Protein AF-A0A1F7LSM7-F1 (afdb_monomer)

Solvent-accessible surface area (backbone atoms only — not comparable to full-atom values): 12261 Å² total; per-residue (Å²): 120,74,92,75,50,93,42,70,65,59,48,51,52,53,50,52,64,65,33,66,69,52,26,60,74,69,60,40,55,75,54,53,51,50,52,49,57,54,58,70,70,52,61,61,68,68,47,60,74,69,58,35,70,55,64,75,66,82,60,54,100,85,40,80,51,63,50,26,43,68,58,63,55,44,53,62,45,44,55,72,71,41,57,63,58,37,61,75,69,64,72,71,86,75,55,55,68,57,46,52,51,51,54,54,52,50,34,49,44,31,34,77,73,66,70,28,77,55,25,68,55,25,88,89,48,70,47,79,36,81,70,31,44,60,25,64,59,61,54,51,50,52,35,51,25,51,51,48,38,48,75,73,69,40,68,91,47,40,56,62,55,48,50,52,47,48,76,76,29,56,44,72,34,53,91,51,68,67,37,36,52,44,20,54,50,47,51,49,48,37,54,46,52,44,53,50,56,58,54,68,73,59,64,84,80,82,76,89,75,79,134

Nearest PDB structures (foldseek):
  2hr2-assembly2_B  TM=3.352E-01  e=5.102E+00  Chlorobaculum tepidum TLS

Sequence (211 aa):
MDRYLKIPFLGKLFYEFKHPDRLAELRLAPHLDRATATLGRVDRGAFFSRFAYPTLREAADDDPGAASALTYFYEPFLEAFDPELRKELGVWYTPPEIVRYQVRKVERLLKDKLGCRAGFADERVVVLDPCCGTGAYLLEVIRRIAAAIRARGDEAMLAAELLEAVSTRIIGFEILTAPFVIAQFQLYLILSDLGAALAGSRGPRCSSRMP

Structure (mmCIF, N/CA/C/O backbone):
data_AF-A0A1F7LSM7-F1
#
_entry.id   AF-A0A1F7LSM7-F1
#
loop_
_atom_site.group_PDB
_atom_site.id
_atom_site.type_symbol
_atom_site.label_atom_id
_atom_site.label_alt_id
_atom_site.label_comp_id
_atom_site.label_asym_id
_atom_site.label_entity_id
_atom_site.label_seq_id
_atom_site.pdbx_PDB_ins_code
_atom_site.Cartn_x
_atom_site.Cartn_y
_atom_site.Cartn_z
_atom_site.occupancy
_atom_site.B_iso_or_equiv
_atom_site.auth_seq_id
_atom_site.auth_comp_id
_atom_site.auth_asym_id
_atom_site.auth_atom_id
_atom_site.pdbx_PDB_model_num
ATOM 1 N N . MET A 1 1 ? 7.901 22.281 -15.559 1.00 38.56 1 MET A N 1
ATOM 2 C CA . MET A 1 1 ? 7.503 20.854 -15.529 1.00 38.56 1 MET A CA 1
ATOM 3 C C . MET A 1 1 ? 7.005 20.408 -14.149 1.00 38.56 1 MET A C 1
ATOM 5 O O . MET A 1 1 ? 6.185 19.503 -14.110 1.00 38.56 1 MET A O 1
ATOM 9 N N . ASP A 1 2 ? 7.356 21.104 -13.061 1.00 38.56 2 ASP A N 1
ATOM 10 C CA . ASP A 1 2 ? 6.917 20.811 -11.675 1.00 38.56 2 ASP A CA 1
ATOM 11 C C . ASP A 1 2 ? 5.410 20.843 -11.398 1.00 38.56 2 ASP A C 1
ATOM 13 O O . ASP A 1 2 ? 4.957 20.359 -10.368 1.00 38.56 2 ASP A O 1
ATOM 17 N N . ARG A 1 3 ? 4.595 21.375 -12.314 1.00 37.38 3 ARG A N 1
ATOM 18 C CA . ARG A 1 3 ? 3.144 21.482 -12.102 1.00 37.38 3 ARG A CA 1
ATOM 19 C C . ARG A 1 3 ? 2.399 20.140 -12.201 1.00 37.38 3 ARG A C 1
ATOM 21 O O . ARG A 1 3 ? 1.245 20.077 -11.792 1.00 37.38 3 ARG A O 1
ATOM 28 N N . TYR A 1 4 ? 3.041 19.090 -12.728 1.00 41.78 4 TYR A N 1
ATOM 29 C CA . TYR A 1 4 ? 2.404 17.793 -13.013 1.00 41.78 4 TYR A CA 1
ATOM 30 C C . TYR A 1 4 ? 2.990 16.603 -12.237 1.00 41.78 4 TYR A C 1
ATOM 32 O O . TYR A 1 4 ? 2.306 15.592 -12.097 1.00 41.78 4 TYR A O 1
ATOM 40 N N . LEU A 1 5 ? 4.211 16.707 -11.693 1.00 49.84 5 LEU A N 1
ATOM 41 C CA . LEU A 1 5 ? 4.787 15.680 -10.819 1.00 49.84 5 LEU A CA 1
ATOM 42 C C . LEU A 1 5 ? 4.636 16.104 -9.358 1.00 49.84 5 LEU A C 1
ATOM 44 O O . LEU A 1 5 ? 5.512 16.732 -8.777 1.00 49.84 5 LEU A O 1
ATOM 48 N N . LYS A 1 6 ? 3.519 15.713 -8.743 1.00 56.03 6 LYS A N 1
ATOM 49 C CA . LYS A 1 6 ? 3.246 15.963 -7.319 1.00 56.03 6 LYS A CA 1
ATOM 50 C C . LYS A 1 6 ? 4.104 15.118 -6.368 1.00 56.03 6 LYS A C 1
ATOM 52 O O . LYS A 1 6 ? 3.841 15.140 -5.176 1.00 56.03 6 LYS A O 1
ATOM 57 N N . ILE A 1 7 ? 5.069 14.346 -6.874 1.00 62.94 7 ILE A N 1
ATOM 58 C CA . ILE A 1 7 ? 5.811 13.315 -6.132 1.00 62.94 7 ILE A CA 1
ATOM 59 C C . ILE A 1 7 ? 7.291 13.708 -6.118 1.00 62.94 7 ILE A C 1
ATOM 61 O O . ILE A 1 7 ? 7.963 13.515 -7.135 1.00 62.94 7 ILE A O 1
ATOM 65 N N . PRO A 1 8 ? 7.815 14.263 -5.006 1.00 64.00 8 PRO A N 1
ATOM 66 C CA . PRO A 1 8 ? 9.165 14.825 -4.943 1.00 64.00 8 PRO A CA 1
ATOM 67 C C . PRO A 1 8 ? 10.262 13.854 -5.390 1.00 64.00 8 PRO A C 1
ATOM 69 O O . PRO A 1 8 ? 11.154 14.236 -6.145 1.00 64.00 8 PRO A O 1
ATOM 72 N N . PHE A 1 9 ? 10.165 12.579 -4.995 1.00 68.81 9 PHE A N 1
ATOM 73 C CA . PHE A 1 9 ? 11.113 11.550 -5.426 1.00 68.81 9 PHE A CA 1
ATOM 74 C C . PHE A 1 9 ? 11.076 11.316 -6.943 1.00 68.81 9 PHE A C 1
ATOM 76 O O . PHE A 1 9 ? 12.132 11.280 -7.564 1.00 68.81 9 PHE A O 1
ATOM 83 N N . LEU A 1 10 ? 9.891 11.219 -7.561 1.00 67.19 10 LEU A N 1
ATOM 84 C CA . LEU A 1 10 ? 9.797 11.061 -9.017 1.00 67.19 10 LEU A CA 1
ATOM 85 C C . LEU A 1 10 ? 10.296 12.304 -9.752 1.00 67.19 10 LEU A C 1
ATOM 87 O O . LEU A 1 10 ? 10.912 12.173 -10.804 1.00 67.19 10 LEU A O 1
ATOM 91 N N . GLY A 1 11 ? 10.068 13.498 -9.196 1.00 70.00 11 GLY A N 1
ATOM 92 C CA . GLY A 1 11 ? 10.632 14.741 -9.720 1.00 70.00 11 GLY A CA 1
ATOM 93 C C . GLY A 1 11 ? 12.159 14.694 -9.749 1.00 70.00 11 GLY A C 1
ATOM 94 O O . GLY A 1 11 ? 12.766 14.973 -10.782 1.00 70.00 11 GLY A O 1
ATOM 95 N N . LYS A 1 12 ? 12.776 14.249 -8.649 1.00 74.94 12 LYS A N 1
ATOM 96 C CA . LYS A 1 12 ? 14.229 14.074 -8.547 1.00 74.94 12 LYS A CA 1
ATOM 97 C C . LYS A 1 12 ? 14.750 12.972 -9.473 1.00 74.94 12 LYS A C 1
ATOM 99 O O . LYS A 1 12 ? 15.715 13.197 -10.190 1.00 74.94 12 LYS A O 1
ATOM 104 N N . LEU A 1 13 ? 14.093 11.814 -9.514 1.00 74.56 13 LEU A N 1
ATOM 105 C CA . LEU A 1 13 ? 14.462 10.696 -10.386 1.00 74.56 13 LEU A CA 1
ATOM 106 C C . LEU A 1 13 ? 14.401 11.094 -11.867 1.00 74.56 13 LEU A C 1
ATOM 108 O O . LEU A 1 13 ? 15.300 10.793 -12.644 1.00 74.56 13 LEU A O 1
ATOM 112 N N . PHE A 1 14 ? 13.353 11.817 -12.255 1.00 74.75 14 PHE A N 1
ATOM 113 C CA . PHE A 1 14 ? 13.206 12.340 -13.605 1.00 74.75 14 PHE A CA 1
ATOM 114 C C . PHE A 1 14 ? 14.276 13.382 -13.942 1.00 74.75 14 PHE A C 1
ATOM 116 O O . PHE A 1 14 ? 14.740 13.432 -15.078 1.00 74.75 14 PHE A O 1
ATOM 123 N N . TYR A 1 15 ? 14.681 14.201 -12.970 1.00 78.38 15 TYR A N 1
ATOM 124 C CA . TYR A 1 15 ? 15.788 15.139 -13.137 1.00 78.38 15 TYR A CA 1
ATOM 125 C C . TYR A 1 15 ? 17.124 14.411 -13.350 1.00 78.38 15 TYR A C 1
ATOM 127 O O . TYR A 1 15 ? 17.839 14.726 -14.298 1.00 78.38 15 TYR A O 1
ATOM 135 N N . GLU A 1 16 ? 17.416 13.383 -12.549 1.00 76.19 16 GLU A N 1
ATOM 136 C CA . GLU A 1 16 ? 18.605 12.530 -12.705 1.00 76.19 16 GLU A CA 1
ATOM 137 C C . GLU A 1 16 ? 18.637 11.844 -14.078 1.00 76.19 16 GLU A C 1
ATOM 139 O O . GLU A 1 16 ? 19.645 11.900 -14.779 1.00 76.19 16 GLU A O 1
ATOM 144 N N . PHE A 1 17 ? 17.514 11.273 -14.526 1.00 73.12 17 PHE A N 1
ATOM 145 C CA . PHE A 1 17 ? 17.423 10.653 -15.853 1.00 73.12 17 PHE A CA 1
ATOM 146 C C . PHE A 1 17 ? 17.480 11.643 -17.011 1.00 73.12 17 PHE A C 1
ATOM 148 O O . PHE A 1 17 ? 17.692 11.231 -18.145 1.00 73.12 17 PHE A O 1
ATOM 155 N N . LYS A 1 18 ? 17.287 12.936 -16.765 1.00 75.62 18 LYS A N 1
ATOM 156 C CA . LYS A 1 18 ? 17.472 13.977 -17.779 1.00 75.62 18 LYS A CA 1
ATOM 157 C C . LYS A 1 18 ? 18.900 14.493 -17.853 1.00 75.62 18 LYS A C 1
ATOM 159 O O . LYS A 1 18 ? 19.208 15.236 -18.784 1.00 75.62 18 LYS A O 1
ATOM 164 N N . HIS A 1 19 ? 19.759 14.118 -16.907 1.00 84.56 19 HIS A N 1
ATOM 165 C CA . HIS A 1 19 ? 21.146 14.545 -16.912 1.00 84.56 19 HIS A CA 1
ATOM 166 C C . HIS A 1 19 ? 21.897 13.877 -18.081 1.00 84.56 19 HIS A C 1
ATOM 168 O O . HIS A 1 19 ? 21.912 12.644 -18.152 1.00 84.56 19 HIS A O 1
ATOM 174 N N . PRO A 1 20 ? 22.534 14.644 -18.990 1.00 82.31 20 PRO A N 1
ATOM 175 C CA . PRO A 1 20 ? 23.203 14.095 -20.174 1.00 82.31 20 PRO A CA 1
ATOM 176 C C . PRO A 1 20 ? 24.226 13.006 -19.835 1.00 82.31 20 PRO A C 1
ATOM 178 O O . PRO A 1 20 ? 24.250 11.959 -20.479 1.00 82.31 20 PRO A O 1
ATOM 181 N N . ASP A 1 21 ? 24.999 13.216 -18.768 1.00 84.94 21 ASP A N 1
ATOM 182 C CA . ASP A 1 21 ? 26.024 12.264 -18.330 1.00 84.94 21 ASP A CA 1
ATOM 183 C C . ASP A 1 21 ? 25.422 10.923 -17.889 1.00 84.94 21 ASP A C 1
ATOM 185 O O . ASP A 1 21 ? 25.923 9.871 -18.273 1.00 84.94 21 ASP A O 1
ATOM 189 N N . ARG A 1 22 ? 24.293 10.940 -17.164 1.00 82.44 22 ARG A N 1
ATOM 190 C CA . ARG A 1 22 ? 23.589 9.719 -16.733 1.00 82.44 22 ARG A CA 1
ATOM 191 C C . ARG A 1 22 ? 22.947 8.985 -17.903 1.00 82.44 22 ARG A C 1
ATOM 193 O O . ARG A 1 22 ? 22.976 7.757 -17.956 1.00 82.44 22 ARG A O 1
ATOM 200 N N . LEU A 1 23 ? 22.383 9.729 -18.855 1.00 83.69 23 LEU A N 1
ATOM 201 C CA . LEU A 1 23 ? 21.818 9.166 -20.082 1.00 83.69 23 LEU A CA 1
ATOM 202 C C . LEU A 1 23 ? 22.875 8.446 -20.917 1.00 83.69 23 LEU A C 1
ATOM 204 O O . LEU A 1 23 ? 22.588 7.378 -21.464 1.00 83.69 23 LEU A O 1
ATOM 208 N N . ALA A 1 24 ? 24.073 9.024 -21.007 1.00 83.88 24 ALA A N 1
ATOM 209 C CA . ALA A 1 24 ? 25.201 8.441 -21.717 1.00 83.88 24 ALA A CA 1
ATOM 210 C C . ALA A 1 24 ? 25.776 7.229 -20.968 1.00 83.88 24 ALA A C 1
ATOM 212 O O . ALA A 1 24 ? 25.928 6.165 -21.571 1.00 83.88 24 ALA A O 1
ATOM 213 N N . GLU A 1 25 ? 26.027 7.364 -19.662 1.00 89.94 25 GLU A N 1
ATOM 214 C CA . GLU A 1 25 ? 26.562 6.312 -18.785 1.00 89.94 25 GLU A CA 1
ATOM 215 C C . GLU A 1 25 ? 25.700 5.044 -18.836 1.0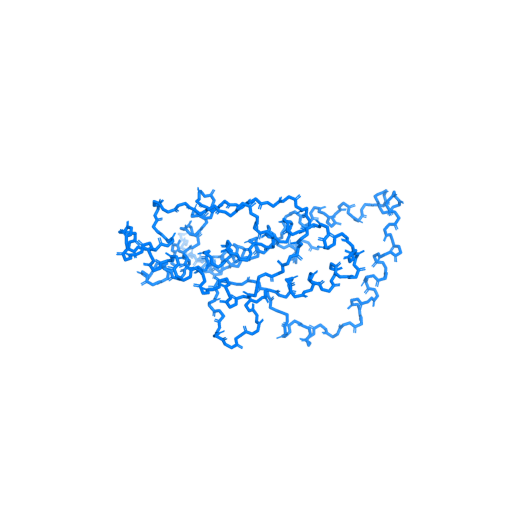0 89.94 25 GLU A C 1
ATOM 217 O O . GLU A 1 25 ? 26.201 3.949 -19.088 1.00 89.94 25 GLU A O 1
ATOM 222 N N . LEU A 1 26 ? 24.386 5.201 -18.670 1.00 86.69 26 LEU A N 1
ATOM 223 C CA . LEU A 1 26 ? 23.431 4.093 -18.627 1.00 86.69 26 LEU A CA 1
ATOM 224 C C . LEU A 1 26 ? 22.874 3.723 -20.011 1.00 86.69 26 LEU A C 1
ATOM 226 O O . LEU A 1 26 ? 22.033 2.832 -20.119 1.00 86.69 26 LEU A O 1
ATOM 230 N N . ARG A 1 27 ? 23.312 4.414 -21.075 1.00 88.44 27 ARG A N 1
ATOM 231 C CA . ARG A 1 27 ? 22.839 4.246 -22.463 1.00 88.44 27 ARG A CA 1
ATOM 232 C C . ARG A 1 27 ? 21.312 4.276 -22.589 1.00 88.44 27 ARG A C 1
ATOM 234 O O . ARG A 1 27 ? 20.726 3.541 -23.382 1.00 88.44 27 ARG A O 1
ATOM 241 N N . LEU A 1 28 ? 20.653 5.136 -21.814 1.00 86.12 28 LEU A N 1
ATOM 242 C CA . LEU A 1 28 ? 19.192 5.138 -21.678 1.00 86.12 28 LEU A CA 1
ATOM 243 C C . LEU A 1 28 ? 18.464 5.829 -22.831 1.00 86.12 28 LEU A C 1
ATOM 245 O O . LEU A 1 28 ? 17.297 5.519 -23.064 1.00 86.12 28 LEU A O 1
ATOM 249 N N . ALA A 1 29 ? 19.127 6.722 -23.571 1.00 85.94 29 ALA A N 1
ATOM 250 C CA . ALA A 1 29 ? 18.518 7.490 -24.664 1.00 85.94 29 ALA A CA 1
ATOM 251 C C . ALA A 1 29 ? 17.667 6.638 -25.639 1.00 85.94 29 ALA A C 1
ATOM 253 O O . ALA A 1 29 ? 16.463 6.882 -25.729 1.00 85.94 29 ALA A O 1
ATOM 254 N N . PRO A 1 30 ? 18.186 5.560 -26.267 1.00 90.00 30 PRO A N 1
ATOM 255 C CA . PRO A 1 30 ? 17.390 4.744 -27.192 1.00 90.00 30 PRO A CA 1
ATOM 256 C C . PRO A 1 30 ? 16.218 4.004 -26.528 1.00 90.00 30 PRO A C 1
ATOM 258 O O . PRO A 1 30 ? 15.297 3.554 -27.215 1.00 90.00 30 PRO A O 1
ATOM 261 N N . HIS A 1 31 ? 16.244 3.810 -25.208 1.00 88.19 31 HIS A N 1
ATOM 262 C CA . HIS A 1 31 ? 15.143 3.196 -24.463 1.00 88.19 31 HIS A CA 1
ATOM 263 C C . HIS A 1 31 ? 14.062 4.226 -24.130 1.00 88.19 31 HIS A C 1
ATOM 265 O O . HIS A 1 31 ? 12.877 3.939 -24.297 1.00 88.19 31 HIS A O 1
ATOM 271 N N . LEU A 1 32 ? 14.459 5.438 -23.738 1.00 85.19 32 LEU A N 1
ATOM 272 C CA . LEU A 1 32 ? 13.542 6.549 -23.494 1.00 85.19 32 LEU A CA 1
ATOM 273 C C . LEU A 1 32 ? 12.853 7.013 -24.778 1.00 85.19 32 LEU A C 1
ATOM 275 O O . LEU A 1 32 ? 11.654 7.290 -24.748 1.00 85.19 32 LEU A O 1
ATOM 279 N N . ASP A 1 33 ? 13.558 7.022 -25.909 1.00 88.62 33 ASP A N 1
ATOM 280 C CA . ASP A 1 33 ? 12.973 7.341 -27.213 1.00 88.62 33 ASP A CA 1
ATOM 281 C C . ASP A 1 33 ? 11.920 6.305 -27.612 1.00 88.62 33 ASP A C 1
ATOM 283 O O . ASP A 1 33 ? 10.809 6.659 -28.010 1.00 88.62 33 ASP A O 1
ATOM 287 N N . ARG A 1 34 ? 12.217 5.011 -27.424 1.00 89.69 34 ARG A N 1
ATOM 288 C CA . ARG A 1 34 ? 11.251 3.925 -27.655 1.00 89.69 34 ARG A CA 1
ATOM 289 C C . ARG A 1 34 ? 10.044 4.019 -26.727 1.00 89.69 34 ARG A C 1
ATOM 291 O O . ARG A 1 34 ? 8.915 3.874 -27.197 1.00 89.69 34 ARG A O 1
ATOM 298 N N . ALA A 1 35 ? 10.258 4.287 -25.440 1.00 86.56 35 ALA A N 1
ATOM 299 C CA . ALA A 1 35 ? 9.176 4.480 -24.481 1.00 86.56 35 ALA A CA 1
ATOM 300 C C . ALA A 1 35 ? 8.303 5.682 -24.872 1.00 86.56 35 ALA A C 1
ATOM 302 O O . ALA A 1 35 ? 7.083 5.562 -24.931 1.00 86.56 35 ALA A O 1
ATOM 303 N N . THR A 1 36 ? 8.919 6.809 -25.235 1.00 87.00 36 THR A N 1
ATOM 304 C CA . THR A 1 36 ? 8.221 8.030 -25.663 1.00 87.00 36 THR A CA 1
ATOM 305 C C . THR A 1 36 ? 7.429 7.803 -26.946 1.00 87.00 36 THR A C 1
ATOM 307 O O . THR A 1 36 ? 6.253 8.152 -27.005 1.00 87.00 36 THR A O 1
ATOM 310 N N . ALA A 1 37 ? 8.028 7.163 -27.952 1.00 91.38 37 ALA A N 1
ATOM 311 C CA . ALA A 1 37 ? 7.352 6.827 -29.202 1.00 91.38 37 ALA A CA 1
ATOM 312 C C . ALA A 1 37 ? 6.177 5.865 -28.979 1.00 91.38 37 ALA A C 1
ATOM 314 O O . ALA A 1 37 ? 5.135 6.006 -29.614 1.00 91.38 37 ALA A O 1
ATOM 315 N N . THR A 1 38 ? 6.322 4.909 -28.060 1.00 87.44 38 THR A N 1
ATOM 316 C CA . THR A 1 38 ? 5.253 3.968 -27.699 1.00 87.44 38 THR A CA 1
ATOM 317 C C . THR A 1 38 ? 4.112 4.686 -26.985 1.00 87.44 38 THR A C 1
ATOM 319 O O . THR A 1 38 ? 2.963 4.570 -27.403 1.00 87.44 38 THR A O 1
ATOM 322 N N . LEU A 1 39 ? 4.418 5.495 -25.968 1.00 83.81 39 LEU A N 1
ATOM 323 C CA . LEU A 1 39 ? 3.427 6.291 -25.237 1.00 83.81 39 LEU A CA 1
ATOM 324 C C . LEU A 1 39 ? 2.735 7.324 -26.136 1.00 83.81 39 LEU A C 1
ATOM 326 O O . LEU A 1 39 ? 1.552 7.597 -25.954 1.00 83.81 39 LEU A O 1
ATOM 330 N N . GLY A 1 40 ? 3.439 7.862 -27.135 1.00 88.31 40 GLY A N 1
ATOM 331 C CA . GLY A 1 40 ? 2.886 8.786 -28.125 1.00 88.31 40 GLY A CA 1
ATOM 332 C C . GLY A 1 40 ? 1.821 8.170 -29.039 1.00 88.31 40 GLY A C 1
ATOM 333 O O . GLY A 1 40 ? 1.058 8.909 -29.651 1.00 88.31 40 GLY A O 1
ATOM 334 N N . ARG A 1 41 ? 1.737 6.834 -29.117 1.00 91.38 41 ARG A N 1
ATOM 335 C CA . ARG A 1 41 ? 0.711 6.105 -29.887 1.00 91.38 41 ARG A CA 1
ATOM 336 C C . ARG A 1 41 ? -0.555 5.816 -29.079 1.00 91.38 41 ARG A C 1
ATOM 338 O O . ARG A 1 41 ? -1.531 5.334 -29.643 1.00 91.38 41 ARG A O 1
ATOM 345 N N . VAL A 1 42 ? -0.534 6.058 -27.769 1.00 88.31 42 VAL A N 1
ATOM 346 C CA . VAL A 1 42 ? -1.656 5.754 -26.878 1.00 88.31 42 VAL A CA 1
ATOM 347 C C . VAL A 1 42 ? -2.696 6.870 -26.955 1.00 88.31 42 VAL A C 1
ATOM 349 O O . VAL A 1 42 ? -2.377 8.040 -26.734 1.00 88.31 42 VAL A O 1
ATOM 352 N N . ASP A 1 43 ? -3.959 6.507 -27.195 1.00 87.94 43 ASP A N 1
ATOM 353 C CA . ASP A 1 43 ? -5.085 7.413 -26.963 1.00 87.94 43 ASP A CA 1
ATOM 354 C C . ASP A 1 43 ? -5.184 7.706 -25.462 1.00 87.94 43 ASP A C 1
ATOM 356 O O . ASP A 1 43 ? -5.618 6.879 -24.655 1.00 87.94 43 ASP A O 1
ATOM 360 N N . ARG A 1 44 ? -4.756 8.911 -25.088 1.00 82.44 44 ARG A N 1
ATOM 361 C CA . ARG A 1 44 ? -4.711 9.357 -23.696 1.00 82.44 44 ARG A CA 1
ATOM 362 C C . ARG A 1 44 ? -6.105 9.443 -23.078 1.00 82.44 44 ARG A C 1
ATOM 364 O O . ARG A 1 44 ? -6.244 9.128 -21.901 1.00 82.44 44 ARG A O 1
ATOM 371 N N . GLY A 1 45 ? -7.116 9.866 -23.837 1.00 81.50 45 GLY A N 1
ATOM 372 C CA . GLY A 1 45 ? -8.482 10.000 -23.334 1.00 81.50 45 GLY A CA 1
ATOM 373 C C . GLY A 1 45 ? -9.062 8.635 -22.982 1.00 81.50 45 GLY A C 1
ATOM 374 O O . GLY A 1 45 ? -9.504 8.418 -21.853 1.00 81.50 45 GLY A O 1
ATOM 375 N N . ALA A 1 46 ? -8.956 7.684 -23.913 1.00 83.12 46 ALA A N 1
ATOM 376 C CA . ALA A 1 46 ? -9.382 6.307 -23.686 1.00 83.12 46 ALA A CA 1
ATOM 377 C C . ALA A 1 46 ? -8.589 5.642 -22.549 1.00 83.12 46 ALA A C 1
ATOM 379 O O . ALA A 1 46 ? -9.180 4.997 -21.682 1.00 83.12 46 ALA A O 1
ATOM 380 N N . PHE A 1 47 ? -7.269 5.840 -22.503 1.00 79.19 47 PHE A N 1
ATOM 381 C CA . PHE A 1 47 ? -6.408 5.273 -21.465 1.00 79.19 47 PHE A CA 1
ATOM 382 C C . PHE A 1 47 ? -6.787 5.768 -20.067 1.00 79.19 47 PHE A C 1
ATOM 384 O O . PHE A 1 47 ? -7.119 4.961 -19.203 1.00 79.19 47 PHE A O 1
ATOM 391 N N . PHE A 1 48 ? -6.806 7.085 -19.840 1.00 76.06 48 PHE A N 1
ATOM 392 C CA . PHE A 1 48 ? -7.093 7.641 -18.514 1.00 76.06 48 PHE A CA 1
ATOM 393 C C . PHE A 1 48 ? -8.556 7.475 -18.085 1.00 76.06 48 PHE A C 1
ATOM 395 O O . PHE A 1 48 ? -8.834 7.545 -16.895 1.00 76.06 48 PHE A O 1
ATOM 402 N N . SER A 1 49 ? -9.478 7.188 -19.013 1.00 72.81 49 SER A N 1
ATOM 403 C CA . SER A 1 49 ? -10.855 6.809 -18.656 1.00 72.81 49 SER A CA 1
ATOM 404 C C . SER A 1 49 ? -10.959 5.435 -17.981 1.00 72.81 49 SER A C 1
ATOM 406 O O . SER A 1 49 ? -11.917 5.181 -17.259 1.00 72.81 49 SER A O 1
ATOM 408 N N . ARG A 1 50 ? -9.978 4.550 -18.211 1.00 70.88 50 ARG A N 1
ATOM 409 C CA . ARG A 1 50 ? -9.931 3.180 -17.667 1.00 70.88 50 ARG A CA 1
ATOM 410 C C . ARG A 1 50 ? -8.808 2.978 -16.655 1.00 70.88 50 ARG A C 1
ATOM 412 O O . ARG A 1 50 ? -8.832 2.018 -15.893 1.00 70.88 50 ARG A O 1
ATOM 419 N N . PHE A 1 51 ? -7.803 3.848 -16.667 1.00 72.12 51 PHE A N 1
ATOM 420 C CA . PHE A 1 51 ? -6.671 3.767 -15.761 1.00 72.12 51 PHE A CA 1
ATOM 421 C C . PHE A 1 51 ? -7.088 4.207 -14.353 1.00 72.12 51 PHE A C 1
ATOM 423 O O . PHE A 1 51 ? -7.247 5.398 -14.083 1.00 72.12 51 PHE A O 1
ATOM 430 N N . ALA A 1 52 ? -7.222 3.242 -13.447 1.00 69.19 52 ALA A N 1
ATOM 431 C CA . ALA A 1 52 ? -7.510 3.491 -12.041 1.00 69.19 52 ALA A CA 1
ATOM 432 C C . ALA A 1 52 ? -6.216 3.542 -11.213 1.00 69.19 52 ALA A C 1
ATOM 434 O O . ALA A 1 52 ? -5.434 2.587 -11.174 1.00 69.19 52 ALA A O 1
ATOM 435 N N . TYR A 1 53 ? -6.002 4.662 -10.523 1.00 70.25 53 TYR A N 1
ATOM 436 C CA . TYR A 1 53 ? -5.003 4.769 -9.458 1.00 70.25 53 TYR A CA 1
ATOM 437 C C . TYR A 1 53 ? -5.609 4.299 -8.127 1.00 70.25 53 TYR A C 1
ATOM 439 O O . TYR A 1 53 ? -6.828 4.365 -7.956 1.00 70.25 53 TYR A O 1
ATOM 447 N N . PRO A 1 54 ? -4.792 3.847 -7.161 1.00 71.62 54 PRO A N 1
ATOM 448 C CA . PRO A 1 54 ? -5.297 3.491 -5.843 1.00 71.62 54 PRO A CA 1
ATOM 449 C C . PRO A 1 54 ? -5.902 4.722 -5.152 1.00 71.62 54 PRO A C 1
ATOM 451 O O . PRO A 1 54 ? -5.254 5.761 -5.047 1.00 71.62 54 PRO A O 1
ATOM 454 N N . THR A 1 55 ? -7.137 4.590 -4.661 1.00 74.88 55 THR A N 1
ATOM 455 C CA . THR A 1 55 ? -7.849 5.643 -3.915 1.00 74.88 55 THR A CA 1
ATOM 456 C C . THR A 1 55 ? -8.371 5.127 -2.570 1.00 74.88 55 THR A C 1
ATOM 458 O O . THR A 1 55 ? -8.363 3.922 -2.299 1.00 74.88 55 THR A O 1
ATOM 461 N N . LEU A 1 56 ? -8.834 6.046 -1.713 1.00 75.38 56 LEU A N 1
ATOM 462 C CA . LEU A 1 56 ? -9.513 5.722 -0.448 1.00 75.38 56 LEU A CA 1
ATOM 463 C C . LEU A 1 56 ? -11.012 5.442 -0.591 1.00 75.38 56 LEU A C 1
ATOM 465 O O . LEU A 1 56 ? -11.686 5.256 0.426 1.00 75.38 56 LEU A O 1
ATOM 469 N N . ARG A 1 57 ? -11.562 5.493 -1.807 1.00 66.25 57 ARG A N 1
ATOM 470 C CA . ARG A 1 57 ? -12.953 5.099 -2.037 1.00 66.25 57 ARG A CA 1
ATOM 471 C C . ARG A 1 57 ? -13.007 3.577 -1.994 1.00 66.25 57 ARG A C 1
ATOM 473 O O . ARG A 1 57 ? -12.106 2.916 -2.509 1.00 66.25 57 ARG A O 1
ATOM 480 N N . GLU A 1 58 ? -14.028 3.033 -1.340 1.00 55.34 58 GLU A N 1
ATOM 481 C CA . GLU A 1 58 ? -14.308 1.608 -1.472 1.00 55.34 58 GLU A CA 1
ATOM 482 C C . GLU A 1 58 ? -14.632 1.356 -2.948 1.00 55.34 58 GLU A C 1
ATOM 484 O O . GLU A 1 58 ? -15.523 1.993 -3.514 1.00 55.34 58 GLU A O 1
ATOM 489 N N . ALA A 1 59 ? -13.838 0.493 -3.580 1.00 52.81 59 ALA A N 1
ATOM 490 C CA . ALA A 1 59 ? -14.176 -0.080 -4.870 1.00 52.81 59 ALA A CA 1
ATOM 491 C C . ALA A 1 59 ? -15.536 -0.770 -4.692 1.00 52.81 59 ALA A C 1
ATOM 493 O O . ALA A 1 59 ? -15.708 -1.525 -3.730 1.00 52.81 59 ALA A O 1
ATOM 494 N N . ALA A 1 60 ? -16.511 -0.484 -5.559 1.00 51.28 60 ALA A N 1
ATOM 495 C CA . ALA A 1 60 ? -17.731 -1.288 -5.593 1.00 51.28 60 ALA A CA 1
ATOM 496 C C . ALA A 1 60 ? -17.334 -2.768 -5.749 1.00 51.28 60 ALA A C 1
ATOM 498 O O . ALA A 1 60 ? -16.283 -3.054 -6.320 1.00 51.28 60 ALA A O 1
ATOM 499 N N . ASP A 1 61 ? -18.132 -3.716 -5.251 1.00 44.06 61 ASP A N 1
ATOM 500 C CA . ASP A 1 61 ? -17.764 -5.142 -5.328 1.00 44.06 61 ASP A CA 1
ATOM 501 C C . ASP A 1 61 ? -17.530 -5.628 -6.782 1.00 44.06 61 ASP A C 1
ATOM 503 O O . ASP A 1 61 ? -16.795 -6.594 -6.980 1.00 44.06 61 ASP A O 1
ATOM 507 N N . ASP A 1 62 ? -18.055 -4.894 -7.775 1.00 45.41 62 ASP A N 1
ATOM 508 C CA . ASP A 1 62 ? -17.860 -5.092 -9.221 1.00 45.41 62 ASP A CA 1
ATOM 509 C C . ASP A 1 62 ? -16.848 -4.121 -9.876 1.00 45.41 62 ASP A C 1
ATOM 511 O O . ASP A 1 62 ? -16.749 -4.075 -11.102 1.00 45.41 62 ASP A O 1
ATOM 515 N N . ASP A 1 63 ? -16.119 -3.306 -9.107 1.00 46.78 63 ASP A N 1
ATOM 516 C CA . ASP A 1 63 ? -15.119 -2.366 -9.630 1.00 46.78 63 ASP A CA 1
ATOM 517 C C . ASP A 1 63 ? -13.792 -3.099 -9.929 1.00 46.78 63 ASP A C 1
ATOM 519 O O . ASP A 1 63 ? -13.067 -3.489 -9.002 1.00 46.78 63 ASP A O 1
ATOM 523 N N . PRO A 1 64 ? -13.412 -3.256 -11.215 1.00 41.50 64 PRO A N 1
ATOM 524 C CA . PRO A 1 64 ? -12.163 -3.908 -11.611 1.00 41.50 64 PRO A CA 1
ATOM 525 C C . PRO A 1 64 ? -10.911 -3.165 -11.108 1.00 41.50 64 PRO A C 1
ATOM 527 O O . PRO A 1 64 ? -9.812 -3.715 -11.151 1.00 41.50 64 PRO A O 1
ATOM 530 N N . GLY A 1 65 ? -11.060 -1.921 -10.629 1.00 43.41 65 GLY A N 1
ATOM 531 C CA . GLY A 1 65 ? -10.000 -1.064 -10.097 1.00 43.41 65 GLY A CA 1
ATOM 532 C C . GLY A 1 65 ? -9.528 -1.400 -8.679 1.00 43.41 65 GLY A C 1
ATOM 533 O O . GLY A 1 65 ? -8.651 -0.710 -8.151 1.00 43.41 65 GLY A O 1
ATOM 534 N N . ALA A 1 66 ? -10.058 -2.454 -8.046 1.00 45.22 66 ALA A N 1
ATOM 535 C CA . ALA A 1 66 ? -9.559 -2.913 -6.749 1.00 45.22 66 ALA A CA 1
ATOM 536 C C . ALA A 1 66 ? -8.090 -3.382 -6.814 1.00 45.22 66 ALA A C 1
ATOM 538 O O . ALA A 1 66 ? -7.342 -3.213 -5.845 1.00 45.22 66 ALA A O 1
ATOM 539 N N . ALA A 1 67 ? -7.661 -3.899 -7.970 1.00 51.16 67 ALA A N 1
ATOM 540 C CA . ALA A 1 67 ? -6.258 -3.911 -8.354 1.00 51.16 67 ALA A CA 1
ATOM 541 C C . ALA A 1 67 ? -5.941 -2.566 -9.018 1.00 51.16 67 ALA A C 1
ATOM 543 O O . ALA A 1 67 ? -6.449 -2.245 -10.090 1.00 51.16 67 ALA A O 1
ATOM 544 N N . SER A 1 68 ? -5.082 -1.773 -8.379 1.00 62.16 68 SER A N 1
ATOM 545 C CA . SER A 1 68 ? -4.498 -0.581 -8.997 1.00 62.16 68 SER A CA 1
ATOM 546 C C . SER A 1 68 ? -3.966 -0.945 -10.386 1.00 62.16 68 SER A C 1
ATOM 548 O O . SER A 1 68 ? -3.339 -1.996 -10.541 1.00 62.16 68 SER A O 1
ATOM 550 N N . ALA A 1 69 ? -4.162 -0.086 -11.390 1.00 65.56 69 ALA A N 1
ATOM 551 C CA . ALA A 1 69 ? -3.641 -0.321 -12.737 1.00 65.56 69 ALA A CA 1
ATOM 552 C C . ALA A 1 69 ? -2.132 -0.633 -12.712 1.00 65.56 69 ALA A C 1
ATOM 554 O O . ALA A 1 69 ? -1.646 -1.431 -13.503 1.00 65.56 69 ALA A O 1
ATOM 555 N N . LEU A 1 70 ? -1.398 -0.095 -11.733 1.00 66.44 70 LEU A N 1
ATOM 556 C CA . LEU A 1 70 ? 0.014 -0.408 -11.496 1.00 66.44 70 LEU A CA 1
ATOM 557 C C . LEU A 1 70 ? 0.250 -1.883 -11.180 1.00 66.44 70 LEU A C 1
ATOM 559 O O . LEU A 1 70 ? 1.220 -2.460 -11.647 1.00 66.44 70 LEU A O 1
ATOM 563 N N . THR A 1 71 ? -0.637 -2.491 -10.402 1.00 64.50 71 THR A N 1
ATOM 564 C CA . THR A 1 71 ? -0.567 -3.911 -10.069 1.00 64.50 71 THR A CA 1
ATOM 565 C C . THR A 1 71 ? -0.899 -4.779 -11.281 1.00 64.50 71 THR A C 1
ATOM 567 O O . THR A 1 71 ? -0.174 -5.731 -11.555 1.00 64.50 71 THR A O 1
ATOM 570 N N . TYR A 1 72 ? -1.910 -4.389 -12.065 1.00 65.50 72 TYR A N 1
ATOM 571 C CA . TYR A 1 72 ? -2.248 -5.054 -13.327 1.00 65.50 72 TYR A CA 1
ATOM 572 C C . TYR A 1 72 ? -1.113 -4.977 -14.359 1.00 65.50 72 TYR A C 1
ATOM 574 O O . TYR A 1 72 ? -0.832 -5.959 -15.029 1.00 65.50 72 TYR A O 1
ATOM 582 N N . PHE A 1 73 ? -0.424 -3.837 -14.483 1.00 67.81 73 PHE A N 1
ATOM 583 C CA . PHE A 1 73 ? 0.711 -3.694 -15.407 1.00 67.81 73 PHE A CA 1
ATOM 584 C C . PHE A 1 73 ? 1.983 -4.389 -14.918 1.00 67.81 73 PHE A C 1
ATOM 586 O O . PHE A 1 73 ? 2.837 -4.740 -15.732 1.00 67.81 73 PHE A O 1
ATOM 593 N N . TYR A 1 74 ? 2.123 -4.587 -13.608 1.00 70.38 74 TYR A N 1
ATOM 594 C CA . TYR A 1 74 ? 3.321 -5.187 -13.039 1.00 70.38 74 TYR A CA 1
ATOM 595 C C . TYR A 1 74 ? 3.416 -6.695 -13.297 1.00 70.38 74 TYR A C 1
ATOM 597 O O . TYR A 1 74 ? 4.517 -7.205 -13.485 1.00 70.38 74 TYR A O 1
ATOM 605 N N . GLU A 1 75 ? 2.291 -7.410 -13.373 1.00 67.88 75 GLU A N 1
ATOM 606 C CA . GLU A 1 75 ? 2.302 -8.852 -13.642 1.00 67.88 75 GLU A CA 1
ATOM 607 C C . GLU A 1 75 ? 2.816 -9.205 -15.055 1.00 67.88 75 GLU A C 1
ATOM 609 O O . GLU A 1 75 ? 3.791 -9.958 -15.144 1.00 67.88 75 GLU A O 1
ATOM 614 N N . PRO A 1 76 ? 2.277 -8.628 -16.149 1.00 69.88 76 PRO A N 1
ATOM 615 C CA . PRO A 1 76 ? 2.827 -8.823 -17.488 1.00 69.88 76 PRO A CA 1
ATOM 616 C C . PRO A 1 76 ? 4.269 -8.325 -17.606 1.00 69.88 76 PRO A C 1
ATOM 618 O O . PRO A 1 76 ? 5.065 -8.898 -18.345 1.00 69.88 76 PRO A O 1
ATOM 621 N N . PHE A 1 77 ? 4.624 -7.260 -16.874 1.00 73.81 77 PHE A N 1
ATOM 622 C CA . PHE A 1 77 ? 6.001 -6.775 -16.827 1.00 73.81 77 PHE A CA 1
ATOM 623 C C . PHE A 1 77 ? 6.941 -7.820 -16.226 1.00 73.81 77 PHE A C 1
ATOM 625 O O . PHE A 1 77 ? 7.964 -8.112 -16.833 1.00 73.81 77 PHE A O 1
ATOM 632 N N . LEU A 1 78 ? 6.601 -8.406 -15.076 1.00 67.50 78 LEU A N 1
ATOM 633 C CA . LEU A 1 78 ? 7.423 -9.439 -14.445 1.00 67.50 78 LEU A CA 1
ATOM 634 C C . LEU A 1 78 ? 7.548 -10.692 -15.310 1.00 67.50 78 LEU A C 1
ATOM 636 O O . LEU A 1 78 ? 8.633 -11.256 -15.410 1.00 67.50 78 LEU A O 1
ATOM 640 N N . GLU A 1 79 ? 6.452 -11.110 -15.943 1.00 70.81 79 GLU A N 1
ATOM 641 C CA . GLU A 1 79 ? 6.453 -12.254 -16.855 1.00 70.81 79 GLU A CA 1
ATOM 642 C C . GLU A 1 79 ? 7.365 -12.029 -18.069 1.00 70.81 79 GLU A C 1
ATOM 644 O O . GLU A 1 79 ? 8.094 -12.935 -18.463 1.00 70.81 79 GLU A O 1
ATOM 649 N N . ALA A 1 80 ? 7.366 -10.816 -18.630 1.00 74.88 80 ALA A N 1
ATOM 650 C CA . ALA A 1 80 ? 8.219 -10.461 -19.762 1.00 74.88 80 ALA A CA 1
ATOM 651 C C . ALA A 1 80 ? 9.670 -10.134 -19.368 1.00 74.88 80 ALA A C 1
ATOM 653 O O . ALA A 1 80 ? 10.565 -10.270 -20.201 1.00 74.88 80 ALA A O 1
ATOM 654 N N . PHE A 1 81 ? 9.901 -9.652 -18.143 1.00 70.19 81 PHE A N 1
ATOM 655 C CA . PHE A 1 81 ? 11.219 -9.227 -17.677 1.00 70.19 81 PHE A CA 1
ATOM 656 C C . PHE A 1 81 ? 12.107 -10.425 -17.351 1.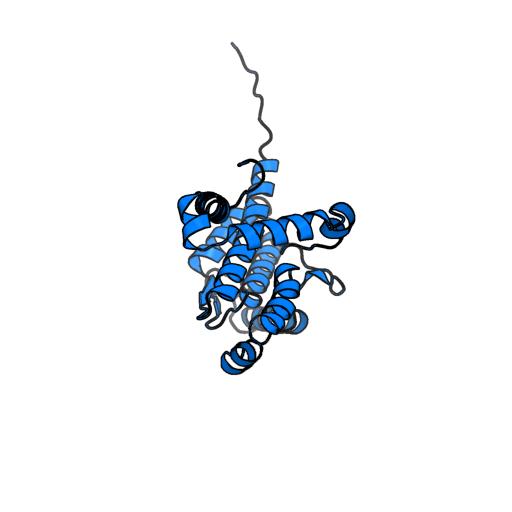00 70.19 81 PHE A C 1
ATOM 658 O O . PHE A 1 81 ? 13.214 -10.499 -17.876 1.00 70.19 81 PHE A O 1
ATOM 665 N N . ASP A 1 82 ? 11.625 -11.352 -16.516 1.00 70.44 82 ASP A N 1
ATOM 666 C CA . ASP A 1 82 ? 12.374 -12.560 -16.167 1.00 70.44 82 ASP A CA 1
ATOM 667 C C . ASP A 1 82 ? 11.452 -13.653 -15.567 1.00 70.44 82 ASP A C 1
ATOM 669 O O . ASP A 1 82 ? 11.161 -13.656 -14.363 1.00 70.44 82 ASP A O 1
ATOM 673 N N . PRO A 1 83 ? 10.947 -14.588 -16.395 1.00 71.31 83 PRO A N 1
ATOM 674 C CA . PRO A 1 83 ? 10.016 -15.625 -15.954 1.00 71.31 83 PRO A CA 1
ATOM 675 C C . PRO A 1 83 ? 10.666 -16.704 -15.075 1.00 71.31 83 PRO A C 1
ATOM 677 O O . PRO A 1 83 ? 9.947 -17.379 -14.329 1.00 71.31 83 PRO A O 1
ATOM 680 N N . GLU A 1 84 ? 11.991 -16.880 -15.135 1.00 72.38 84 GLU A N 1
ATOM 681 C CA . GLU A 1 84 ? 12.711 -17.792 -14.237 1.00 72.38 84 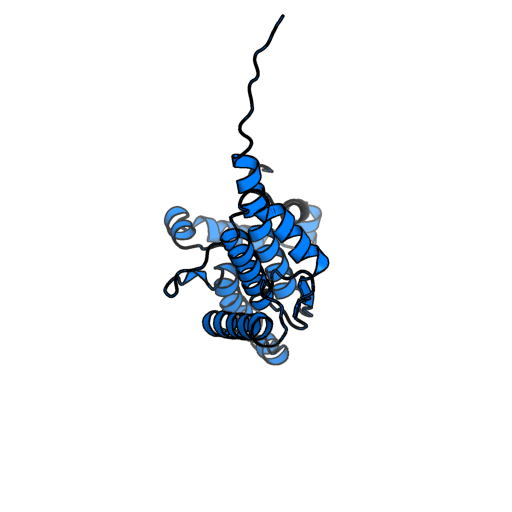GLU A CA 1
ATOM 682 C C . GLU A 1 84 ? 12.890 -17.141 -12.867 1.00 72.38 84 GLU A C 1
ATOM 684 O O . GLU A 1 84 ? 12.484 -17.724 -11.860 1.00 72.38 84 GLU A O 1
ATOM 689 N N . LEU A 1 85 ? 13.319 -15.875 -12.833 1.00 65.69 85 LEU A N 1
ATOM 690 C CA . LEU A 1 85 ? 13.409 -15.083 -11.608 1.00 65.69 85 LEU A CA 1
ATOM 691 C C . LEU A 1 85 ? 12.041 -14.924 -10.924 1.00 65.69 85 LEU A C 1
ATOM 693 O O . LEU A 1 85 ? 11.963 -14.967 -9.700 1.00 65.69 85 LEU A O 1
ATOM 697 N N . ARG A 1 86 ? 10.929 -14.821 -11.672 1.00 67.25 86 ARG A N 1
ATOM 698 C CA . ARG A 1 86 ? 9.566 -14.843 -11.096 1.00 67.25 86 ARG A CA 1
ATOM 699 C C . ARG A 1 86 ? 9.306 -16.119 -10.288 1.00 67.25 86 ARG A C 1
ATOM 701 O O . ARG A 1 86 ? 8.707 -16.043 -9.213 1.00 67.25 86 ARG A O 1
ATOM 708 N N . LYS A 1 87 ? 9.724 -17.280 -10.807 1.00 69.00 87 LYS A N 1
ATOM 709 C CA . LYS A 1 87 ? 9.552 -18.579 -10.137 1.00 69.00 87 LYS A CA 1
ATOM 710 C C . LYS A 1 87 ? 10.502 -18.728 -8.954 1.00 69.00 87 LYS A C 1
ATOM 712 O O . LYS A 1 87 ? 10.057 -19.166 -7.898 1.00 69.00 87 LYS A O 1
ATOM 717 N N . GLU A 1 88 ? 11.763 -18.337 -9.114 1.00 65.38 88 GLU A N 1
ATOM 718 C CA . GLU A 1 88 ? 12.775 -18.399 -8.052 1.00 65.38 88 GLU A CA 1
ATOM 719 C C . GLU A 1 88 ? 12.444 -17.478 -6.875 1.00 65.38 88 GLU A C 1
ATOM 721 O O . GLU A 1 88 ? 12.579 -17.873 -5.720 1.00 65.38 88 GLU A O 1
ATOM 726 N N . LEU A 1 89 ? 11.947 -16.271 -7.156 1.00 63.88 89 LEU A N 1
ATOM 727 C CA . LEU A 1 89 ? 11.550 -15.302 -6.135 1.00 63.88 89 LEU A CA 1
ATOM 728 C C . LEU A 1 89 ? 10.149 -15.559 -5.561 1.00 63.88 89 LEU A C 1
ATOM 730 O O . LEU A 1 89 ? 9.735 -14.858 -4.640 1.00 63.88 89 LEU A O 1
ATOM 734 N N . GLY A 1 90 ? 9.401 -16.530 -6.100 1.00 63.81 90 GLY A N 1
ATOM 735 C CA . GLY A 1 90 ? 8.067 -16.889 -5.613 1.00 63.81 90 GLY A CA 1
ATOM 736 C C . GLY A 1 90 ? 7.059 -15.734 -5.650 1.00 63.81 90 GLY A C 1
ATOM 737 O O . GLY A 1 90 ? 6.172 -15.672 -4.800 1.00 63.81 90 GLY A O 1
ATOM 738 N N . VAL A 1 91 ? 7.193 -14.803 -6.601 1.00 65.12 91 VAL A N 1
ATOM 739 C CA . VAL A 1 91 ? 6.348 -13.602 -6.660 1.00 65.12 91 VAL A CA 1
ATOM 740 C C . VAL A 1 91 ? 4.994 -13.959 -7.265 1.00 65.12 91 VAL A C 1
ATOM 742 O O . VAL A 1 91 ? 4.847 -14.095 -8.482 1.00 65.12 91 VAL A O 1
ATOM 745 N N . TRP A 1 92 ? 3.990 -14.088 -6.399 1.00 69.19 92 TRP A N 1
ATOM 746 C CA . TRP A 1 92 ? 2.602 -14.335 -6.776 1.00 69.19 92 TRP A CA 1
ATOM 747 C C . TRP A 1 92 ? 1.719 -13.187 -6.321 1.00 69.19 92 TRP A C 1
ATOM 749 O O . TRP A 1 92 ? 1.829 -12.706 -5.193 1.00 69.19 92 TRP A O 1
ATOM 759 N N . TYR A 1 93 ? 0.828 -12.751 -7.206 1.00 71.56 93 TYR A N 1
ATOM 760 C CA . TYR A 1 93 ? -0.140 -11.733 -6.852 1.00 71.56 93 TYR A CA 1
ATOM 761 C C . TYR A 1 93 ? -1.304 -12.347 -6.073 1.00 71.56 93 TYR A C 1
ATOM 763 O O . TYR A 1 93 ? -1.929 -13.307 -6.524 1.00 71.56 93 TYR A O 1
ATOM 771 N N . THR A 1 94 ? -1.614 -11.773 -4.911 1.00 81.19 94 THR A N 1
ATOM 772 C CA . THR A 1 94 ? -2.817 -12.133 -4.159 1.00 81.19 94 THR A CA 1
ATOM 773 C C . THR A 1 94 ? -4.025 -11.437 -4.786 1.00 81.19 94 THR A C 1
ATOM 775 O O . THR A 1 94 ? -4.047 -10.202 -4.804 1.00 81.19 94 THR A O 1
ATOM 778 N N . PRO A 1 95 ? -5.053 -12.178 -5.247 1.00 82.62 95 PRO A N 1
ATOM 779 C CA . PRO A 1 95 ? -6.234 -11.563 -5.837 1.00 82.62 95 PRO A CA 1
ATOM 780 C C . PRO A 1 95 ? -6.894 -10.563 -4.871 1.00 82.62 95 PRO A C 1
ATOM 782 O O . PRO A 1 95 ? -6.991 -10.855 -3.669 1.00 82.62 95 PRO A O 1
ATOM 785 N N . PRO A 1 96 ? -7.379 -9.404 -5.355 1.00 80.75 96 PRO A N 1
ATOM 786 C CA . PRO A 1 96 ? -7.959 -8.364 -4.508 1.00 80.75 96 PRO A CA 1
ATOM 787 C C . PRO A 1 96 ? -9.090 -8.871 -3.605 1.00 80.75 96 PRO A C 1
ATOM 789 O O . PRO A 1 96 ? -9.219 -8.437 -2.462 1.00 80.75 96 PRO A O 1
ATOM 792 N N . GLU A 1 97 ? -9.890 -9.819 -4.086 1.00 84.81 97 GLU A N 1
ATOM 793 C CA . GLU A 1 97 ? -11.014 -10.434 -3.373 1.00 84.81 97 GLU A CA 1
ATOM 794 C C . GLU A 1 97 ? -10.524 -11.171 -2.124 1.00 84.81 97 GLU A C 1
ATOM 796 O O . GLU A 1 97 ? -11.140 -11.082 -1.059 1.00 84.81 97 GLU A O 1
ATOM 801 N N . ILE A 1 98 ? -9.385 -11.860 -2.243 1.00 89.44 98 ILE A N 1
ATOM 802 C CA . ILE A 1 98 ? -8.747 -12.587 -1.145 1.00 89.44 98 ILE A CA 1
ATOM 803 C C . ILE A 1 98 ? -8.196 -11.604 -0.118 1.00 89.44 98 ILE A C 1
ATOM 805 O O . ILE A 1 98 ? -8.452 -11.775 1.077 1.00 89.44 98 ILE A O 1
ATOM 809 N N . VAL A 1 99 ? -7.516 -10.546 -0.568 1.00 90.44 99 VAL A N 1
ATOM 810 C CA . VAL A 1 99 ? -7.009 -9.484 0.315 1.00 90.44 99 VAL A CA 1
ATOM 811 C C . VAL A 1 99 ? -8.164 -8.846 1.094 1.00 90.44 99 VAL A C 1
ATOM 813 O O . VAL A 1 99 ? -8.141 -8.839 2.327 1.00 90.44 99 VAL A O 1
ATOM 816 N N . ARG A 1 100 ? -9.225 -8.400 0.401 1.00 90.19 100 ARG A N 1
ATOM 817 C CA . ARG A 1 100 ? -10.426 -7.806 1.019 1.00 90.19 100 ARG A CA 1
ATOM 818 C C . ARG A 1 100 ? -11.066 -8.752 2.028 1.00 90.19 100 ARG A C 1
ATOM 820 O O . ARG A 1 100 ? -11.394 -8.347 3.144 1.00 90.19 100 ARG A O 1
ATOM 827 N N . TYR A 1 101 ? -11.251 -10.020 1.659 1.00 94.06 101 TYR A N 1
ATOM 828 C CA . TYR A 1 101 ? -11.829 -11.021 2.552 1.00 94.06 101 TYR A CA 1
ATOM 829 C C . TYR A 1 101 ? -11.003 -11.183 3.832 1.00 94.06 101 TYR A C 1
ATOM 831 O O . TYR A 1 101 ? -11.556 -11.112 4.933 1.00 94.06 101 TYR A O 1
ATOM 839 N N . GLN A 1 102 ? -9.690 -11.378 3.705 1.00 96.44 102 GLN A N 1
ATOM 840 C CA . GLN A 1 102 ? -8.814 -11.619 4.847 1.00 96.44 102 GLN A CA 1
ATOM 841 C C . GLN A 1 102 ? -8.731 -10.399 5.767 1.00 96.44 102 GLN A C 1
ATOM 843 O O . GLN A 1 102 ? -8.906 -10.546 6.977 1.00 96.44 102 GLN A O 1
ATOM 848 N N . VAL A 1 103 ? -8.565 -9.195 5.212 1.00 96.44 103 VAL A N 1
ATOM 849 C CA . VAL A 1 103 ? -8.515 -7.954 5.998 1.00 96.44 103 VAL A CA 1
ATOM 850 C C . VAL A 1 103 ? -9.833 -7.726 6.741 1.00 96.44 103 VAL A C 1
ATOM 852 O O . VAL A 1 103 ? -9.819 -7.511 7.953 1.00 96.44 103 VAL A O 1
ATOM 855 N N . ARG A 1 104 ? -10.992 -7.863 6.080 1.00 95.62 104 ARG A N 1
ATOM 856 C CA . ARG A 1 104 ? -12.304 -7.726 6.747 1.00 95.62 104 ARG A CA 1
ATOM 857 C C . ARG A 1 104 ? -12.526 -8.779 7.829 1.00 95.62 104 ARG A C 1
ATOM 859 O O . ARG A 1 104 ? -13.098 -8.480 8.878 1.00 95.62 104 ARG A O 1
ATOM 866 N N . LYS A 1 105 ? -12.064 -10.012 7.606 1.00 97.56 105 LYS A N 1
ATOM 867 C CA . LYS A 1 105 ? -12.140 -11.082 8.606 1.00 97.56 105 LYS A CA 1
ATOM 868 C C . LYS A 1 105 ? -11.313 -10.743 9.846 1.00 97.56 105 LYS A C 1
ATOM 870 O O . LYS A 1 105 ? -11.812 -10.905 10.957 1.00 97.56 105 LYS A O 1
ATOM 875 N N . VAL A 1 106 ? -10.091 -10.241 9.668 1.00 97.94 106 VAL A N 1
ATOM 876 C CA . VAL A 1 106 ? -9.241 -9.782 10.778 1.00 97.94 106 VAL A CA 1
ATOM 877 C C . VAL A 1 106 ? -9.886 -8.603 11.502 1.00 97.94 106 VAL A C 1
ATOM 879 O O . VAL A 1 106 ? -9.964 -8.619 12.726 1.00 97.94 106 VAL A O 1
ATOM 882 N N . GLU A 1 107 ? -10.438 -7.628 10.779 1.00 97.38 107 GLU A N 1
ATOM 883 C CA . GLU A 1 107 ? -11.137 -6.494 11.393 1.00 97.38 107 GLU A CA 1
ATOM 884 C C . GLU A 1 107 ? -12.304 -6.941 12.283 1.00 97.38 107 GLU A C 1
ATOM 886 O O . GLU A 1 107 ? -12.495 -6.422 13.384 1.00 97.38 107 GLU A O 1
ATOM 891 N N . ARG A 1 108 ? -13.075 -7.934 11.832 1.00 97.38 108 ARG A N 1
ATOM 892 C CA . ARG A 1 108 ? -14.147 -8.519 12.637 1.00 97.38 108 ARG A CA 1
ATOM 893 C C . ARG A 1 108 ? -13.608 -9.167 13.911 1.00 97.38 108 ARG A C 1
ATOM 895 O O . ARG A 1 108 ? -14.189 -8.975 14.971 1.00 97.38 108 ARG A O 1
ATOM 902 N N . LEU A 1 109 ? -12.491 -9.892 13.840 1.00 98.00 109 LEU A N 1
ATOM 903 C CA . LEU A 1 109 ? -11.857 -10.483 15.024 1.00 98.00 109 LEU A CA 1
ATOM 904 C C . LEU A 1 109 ? -11.344 -9.414 16.001 1.00 98.00 109 LEU A C 1
ATOM 906 O O . LEU A 1 109 ? -11.526 -9.569 17.210 1.00 98.00 109 LEU A O 1
ATOM 910 N N . LEU A 1 110 ? -10.776 -8.313 15.495 1.00 98.06 110 LEU A N 1
ATOM 911 C CA . LEU A 1 110 ? -10.373 -7.165 16.314 1.00 98.06 110 LEU A CA 1
ATOM 912 C C . LEU A 1 110 ? -11.561 -6.633 17.134 1.00 98.06 110 LEU A C 1
ATOM 914 O O . LEU A 1 110 ? -11.441 -6.437 18.345 1.00 98.06 110 LEU A O 1
ATOM 918 N N . LYS A 1 111 ? -12.723 -6.470 16.490 1.00 96.62 111 LYS A N 1
ATOM 919 C CA . LYS A 1 111 ? -13.951 -5.964 17.122 1.00 96.62 111 LYS A CA 1
ATOM 920 C C . LYS A 1 111 ? -14.582 -6.974 18.083 1.00 96.62 111 LYS A C 1
ATOM 922 O O . LYS A 1 111 ? -14.843 -6.634 19.235 1.00 96.62 111 LYS A O 1
ATOM 927 N N . ASP A 1 112 ? -14.789 -8.206 17.625 1.00 97.44 112 ASP A N 1
ATOM 928 C CA . ASP A 1 112 ? -15.598 -9.214 18.321 1.00 97.44 112 ASP A CA 1
ATOM 929 C C . ASP A 1 112 ? -14.827 -9.938 19.435 1.00 97.44 112 ASP A C 1
ATOM 931 O O . ASP A 1 112 ? -15.432 -10.405 20.401 1.00 97.44 112 ASP A O 1
ATOM 935 N N . LYS A 1 113 ? -13.504 -10.103 19.288 1.00 97.19 113 LYS A N 1
ATOM 936 C CA . LYS A 1 113 ? -12.684 -10.956 20.170 1.00 97.19 113 LYS A CA 1
ATOM 937 C C . LYS A 1 113 ? -11.618 -10.201 20.950 1.00 97.19 113 LYS A C 1
ATOM 939 O O . LYS A 1 113 ? -11.300 -10.616 22.058 1.00 97.19 113 LYS A O 1
ATOM 944 N N . LEU A 1 114 ? -11.079 -9.115 20.397 1.00 96.25 114 LEU A N 1
ATOM 945 C CA . LEU A 1 114 ? -9.963 -8.377 21.004 1.00 96.25 114 LEU A CA 1
ATOM 946 C C . LEU A 1 114 ? -10.390 -7.049 21.649 1.00 96.25 114 LEU A C 1
ATOM 948 O O . LEU A 1 114 ? -9.565 -6.341 22.220 1.00 96.25 114 LEU A O 1
ATOM 952 N N . GLY A 1 115 ? -11.682 -6.706 21.593 1.00 95.50 115 GLY A N 1
ATOM 953 C CA . GLY A 1 115 ? -12.215 -5.490 22.213 1.00 95.50 115 GLY A CA 1
ATOM 954 C C . GLY A 1 115 ? -11.755 -4.194 21.536 1.00 95.50 115 GLY A C 1
ATOM 955 O O . GLY A 1 115 ? -11.879 -3.113 22.118 1.00 95.50 115 GLY A O 1
ATOM 956 N N . CYS A 1 116 ? -11.231 -4.274 20.312 1.00 96.38 116 CYS A N 1
ATOM 957 C CA . CYS A 1 116 ? -10.862 -3.129 19.487 1.00 96.38 116 CYS A CA 1
ATOM 958 C C . CYS A 1 116 ? -12.077 -2.694 18.665 1.00 96.38 116 CYS A C 1
ATOM 960 O O . CYS A 1 116 ? -12.212 -3.041 17.492 1.00 96.38 116 CYS A O 1
ATOM 962 N N . ARG A 1 117 ? -13.006 -1.957 19.293 1.00 93.81 117 ARG A N 1
ATOM 963 C CA . ARG A 1 117 ? -14.295 -1.568 18.678 1.00 93.81 117 ARG A CA 1
ATOM 964 C C . ARG A 1 117 ? -14.126 -0.776 17.378 1.00 93.81 117 ARG A C 1
ATOM 966 O O . ARG A 1 117 ? -14.945 -0.912 16.472 1.00 93.81 117 ARG A O 1
ATOM 973 N N . ALA A 1 118 ? -13.050 0.004 17.265 1.00 93.31 118 ALA A N 1
ATOM 974 C CA . ALA A 1 118 ? -12.716 0.757 16.058 1.00 93.31 118 ALA A CA 1
ATOM 975 C C . ALA A 1 118 ? -12.011 -0.089 14.971 1.00 93.31 118 ALA A C 1
ATOM 977 O O . ALA A 1 118 ? -11.653 0.438 13.920 1.00 93.31 118 ALA A O 1
ATOM 978 N N . GLY A 1 119 ? -11.824 -1.400 15.178 1.00 96.38 119 GLY A N 1
ATOM 979 C CA . GLY A 1 119 ? -11.111 -2.269 14.240 1.00 96.38 119 GLY A CA 1
ATOM 980 C C . GLY A 1 119 ? -9.668 -1.807 14.038 1.00 96.38 119 GLY A C 1
ATOM 981 O O . GLY A 1 119 ? -8.977 -1.495 15.002 1.00 96.38 119 GLY A O 1
ATOM 982 N N . PHE A 1 120 ? -9.223 -1.714 12.783 1.00 97.06 120 PHE A N 1
ATOM 983 C CA . PHE A 1 120 ? -7.877 -1.222 12.444 1.00 97.06 120 PHE A CA 1
ATOM 984 C C . PHE A 1 120 ? -7.634 0.255 12.801 1.00 97.06 120 PHE A C 1
ATOM 986 O O . PHE A 1 120 ? -6.482 0.683 12.909 1.00 97.06 120 PHE A O 1
ATOM 993 N N . ALA A 1 121 ? -8.701 1.042 12.981 1.00 94.88 121 ALA A N 1
ATOM 994 C CA . ALA A 1 121 ? -8.600 2.436 13.407 1.00 94.88 121 ALA A CA 1
ATOM 995 C C . ALA A 1 121 ? -8.409 2.593 14.927 1.00 94.88 121 ALA A C 1
ATOM 997 O O . ALA A 1 121 ? -8.297 3.720 15.396 1.00 94.88 121 ALA A O 1
ATOM 998 N N . ASP A 1 122 ? -8.393 1.502 15.699 1.00 95.44 122 ASP A N 1
ATOM 999 C CA . ASP A 1 122 ? -8.049 1.531 17.123 1.00 95.44 122 ASP A CA 1
ATOM 1000 C C . ASP A 1 122 ? -6.537 1.772 17.287 1.00 95.44 122 ASP A C 1
ATOM 1002 O O . ASP A 1 122 ? -5.723 1.082 16.671 1.00 95.44 122 ASP A O 1
ATOM 1006 N N . GLU A 1 123 ? -6.151 2.745 18.115 1.00 94.50 123 GLU A N 1
ATOM 1007 C CA . GLU A 1 123 ? -4.749 3.151 18.321 1.00 94.50 123 GLU A CA 1
ATOM 1008 C C . GLU A 1 123 ? -3.869 2.024 18.876 1.00 94.50 123 GLU A C 1
ATOM 1010 O O . GLU A 1 123 ? -2.657 2.020 18.672 1.00 94.50 123 GLU A O 1
ATOM 1015 N N . ARG A 1 124 ? -4.472 1.024 19.531 1.00 95.25 124 ARG A N 1
ATOM 1016 C CA . ARG A 1 124 ? -3.759 -0.143 20.071 1.00 95.25 124 ARG A CA 1
ATOM 1017 C C . ARG A 1 124 ? -3.374 -1.162 18.997 1.00 95.25 124 ARG A C 1
ATOM 1019 O O . ARG A 1 124 ? -2.623 -2.090 19.290 1.00 95.25 124 ARG A O 1
ATOM 1026 N N . VAL A 1 125 ? -3.911 -1.048 17.781 1.00 97.44 125 VAL A N 1
ATOM 1027 C CA . VAL A 1 125 ? -3.696 -2.026 16.707 1.00 97.44 125 VAL A CA 1
ATOM 1028 C C . VAL A 1 125 ? -2.500 -1.611 15.860 1.00 97.44 125 VAL A C 1
ATOM 1030 O O . VAL A 1 125 ? -2.552 -0.615 15.145 1.00 97.44 125 VAL A O 1
ATOM 1033 N N . VAL A 1 126 ? -1.440 -2.414 15.888 1.00 97.81 126 VAL A N 1
ATOM 1034 C CA . VAL A 1 126 ? -0.284 -2.285 14.990 1.00 97.81 126 VAL A CA 1
ATOM 1035 C C . VAL A 1 126 ? -0.376 -3.368 13.920 1.00 97.81 126 VAL A C 1
ATOM 1037 O O . VAL A 1 126 ? -0.651 -4.528 14.229 1.00 97.81 126 VAL A O 1
ATOM 1040 N N . VAL A 1 127 ? -0.168 -2.991 12.660 1.00 97.81 127 VAL A N 1
ATOM 1041 C CA . VAL A 1 127 ? -0.208 -3.894 11.507 1.00 97.81 127 VAL A CA 1
ATOM 1042 C C . VAL A 1 127 ? 1.198 -4.069 10.961 1.00 97.81 127 VAL A C 1
ATOM 1044 O O . VAL A 1 127 ? 1.868 -3.096 10.625 1.00 97.81 127 VAL A O 1
ATOM 1047 N N . LEU A 1 128 ? 1.616 -5.327 10.857 1.00 97.56 128 LEU A N 1
ATOM 1048 C CA . LEU A 1 128 ? 2.897 -5.738 10.304 1.00 97.56 128 LEU A CA 1
ATOM 1049 C C . LEU A 1 128 ? 2.656 -6.700 9.140 1.00 97.56 128 LEU A C 1
ATOM 1051 O O . LEU A 1 128 ? 2.040 -7.748 9.328 1.00 97.56 128 LEU A O 1
ATOM 1055 N N . ASP A 1 129 ? 3.181 -6.354 7.972 1.00 96.00 129 ASP A N 1
ATOM 1056 C CA . ASP A 1 129 ? 3.238 -7.216 6.796 1.00 96.00 129 ASP A CA 1
ATOM 1057 C C . ASP A 1 129 ? 4.712 -7.504 6.445 1.00 96.00 129 ASP A C 1
ATOM 1059 O O . ASP A 1 129 ? 5.413 -6.606 5.971 1.00 96.00 129 ASP A O 1
ATOM 1063 N N . PRO A 1 130 ? 5.232 -8.712 6.728 1.00 94.88 130 PRO A N 1
ATOM 1064 C CA . PRO A 1 130 ? 6.643 -9.039 6.520 1.00 94.88 130 PRO A CA 1
ATOM 1065 C C . PRO A 1 130 ? 7.021 -9.247 5.044 1.00 94.88 130 PRO A C 1
ATOM 1067 O O . PRO A 1 130 ? 8.211 -9.330 4.741 1.00 94.88 130 PRO A O 1
ATOM 1070 N N . CYS A 1 131 ? 6.041 -9.365 4.146 1.00 89.88 131 CYS A N 1
ATOM 1071 C CA . CYS A 1 131 ? 6.236 -9.602 2.717 1.00 89.88 131 CYS A CA 1
ATOM 1072 C C . CYS A 1 131 ? 5.157 -8.867 1.916 1.00 89.88 131 CYS A C 1
ATOM 1074 O O . CYS A 1 131 ? 4.314 -9.463 1.243 1.00 89.88 131 CYS A O 1
ATOM 1076 N N . CYS A 1 132 ? 5.174 -7.539 2.019 1.00 89.62 132 CYS A N 1
ATOM 1077 C CA . CYS A 1 132 ? 4.063 -6.721 1.566 1.00 89.62 132 CYS A CA 1
ATOM 1078 C C . CYS A 1 132 ? 3.913 -6.660 0.044 1.00 89.62 132 CYS A C 1
ATOM 1080 O O . CYS A 1 132 ? 2.860 -6.229 -0.442 1.00 89.62 132 CYS A O 1
ATOM 1082 N N . GLY A 1 133 ? 4.917 -7.091 -0.727 1.00 87.31 133 GLY A N 1
ATOM 1083 C CA . GLY A 1 133 ? 4.889 -7.050 -2.179 1.00 87.31 133 GLY A CA 1
ATOM 1084 C C . GLY A 1 133 ? 4.606 -5.635 -2.665 1.00 87.31 133 GLY A C 1
ATOM 1085 O O . GLY A 1 133 ? 5.243 -4.669 -2.255 1.00 87.31 133 GLY A O 1
ATOM 1086 N N . THR A 1 134 ? 3.608 -5.493 -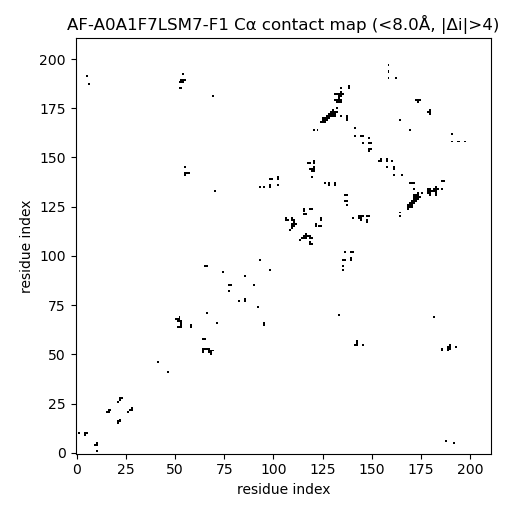3.535 1.00 85.12 134 THR A N 1
ATOM 1087 C CA . THR A 1 134 ? 3.138 -4.187 -4.028 1.00 85.12 134 THR A CA 1
ATOM 1088 C C . THR A 1 134 ? 2.251 -3.433 -3.021 1.00 85.12 134 THR A C 1
ATOM 1090 O O . THR A 1 134 ? 1.674 -2.395 -3.349 1.00 85.12 134 THR A O 1
ATOM 1093 N N . GLY A 1 135 ? 2.133 -3.927 -1.786 1.00 89.25 135 GLY A N 1
ATOM 1094 C CA . GLY A 1 135 ? 1.449 -3.291 -0.662 1.00 89.25 135 GLY A CA 1
ATOM 1095 C C . GLY A 1 135 ? -0.043 -3.608 -0.546 1.00 89.25 135 GLY A C 1
ATOM 1096 O O . GLY A 1 135 ? -0.751 -2.881 0.143 1.00 89.25 135 GLY A O 1
ATOM 1097 N N . ALA A 1 136 ? -0.553 -4.651 -1.210 1.00 88.00 136 ALA A N 1
ATOM 1098 C CA . ALA A 1 136 ? -1.996 -4.900 -1.325 1.00 88.00 136 ALA A CA 1
ATOM 1099 C C . ALA A 1 136 ? -2.728 -4.946 0.034 1.00 88.00 136 ALA A C 1
ATOM 1101 O O . ALA A 1 136 ? -3.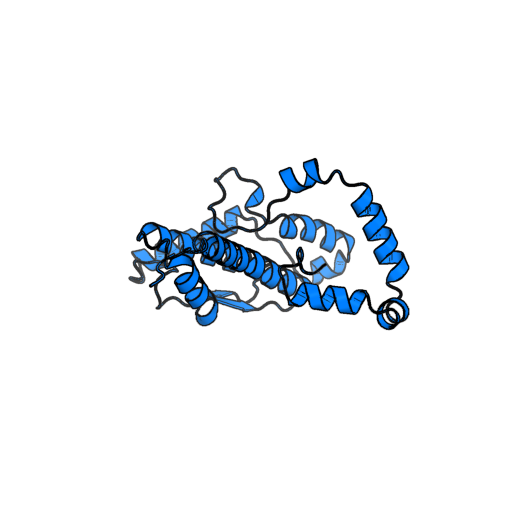742 -4.266 0.207 1.00 88.00 136 ALA A O 1
ATOM 1102 N N . TYR A 1 137 ? -2.193 -5.685 1.013 1.00 92.44 137 TYR A N 1
ATOM 1103 C CA . TYR A 1 137 ? -2.774 -5.777 2.358 1.00 92.44 137 TYR A CA 1
ATOM 1104 C C . TYR A 1 137 ? -2.699 -4.460 3.124 1.00 92.44 137 TYR A C 1
ATOM 1106 O O . TYR A 1 137 ? -3.692 -4.041 3.717 1.00 92.44 137 TYR A O 1
ATOM 1114 N N . LEU A 1 138 ? -1.549 -3.784 3.079 1.00 93.50 138 LEU A N 1
ATOM 1115 C CA . LEU A 1 138 ? -1.357 -2.495 3.744 1.00 93.50 138 LEU A CA 1
ATOM 1116 C C . LEU A 1 138 ? -2.347 -1.454 3.218 1.00 93.50 138 LEU A C 1
ATOM 1118 O O . LEU A 1 138 ? -2.990 -0.757 3.999 1.00 93.50 138 LEU A O 1
ATOM 1122 N N . LEU A 1 139 ? -2.527 -1.385 1.898 1.00 90.50 139 LEU A N 1
ATOM 1123 C CA . LEU A 1 139 ? -3.473 -0.460 1.279 1.00 90.50 139 LEU A CA 1
ATOM 1124 C C . LEU A 1 139 ? -4.918 -0.757 1.664 1.00 90.50 139 LEU A C 1
ATOM 1126 O O . LEU A 1 139 ? -5.695 0.168 1.903 1.00 90.50 139 LEU A O 1
ATOM 1130 N N . GLU A 1 140 ? -5.280 -2.034 1.740 1.00 91.69 140 GLU A N 1
ATOM 1131 C CA . GLU A 1 140 ? -6.621 -2.424 2.154 1.00 91.69 140 GLU A CA 1
ATOM 1132 C C . GLU A 1 140 ? -6.873 -2.093 3.629 1.00 91.69 140 GLU A C 1
ATOM 1134 O O . GLU A 1 140 ? -7.913 -1.530 3.964 1.00 91.69 140 GLU A O 1
ATOM 1139 N N . VAL A 1 141 ? -5.899 -2.324 4.512 1.00 95.06 141 VAL A N 1
ATOM 1140 C CA . VAL A 1 141 ? -5.963 -1.886 5.915 1.00 95.06 141 VAL A CA 1
ATOM 1141 C C . VAL A 1 141 ? -6.140 -0.369 6.010 1.00 95.06 141 VAL A C 1
ATOM 1143 O O . VAL A 1 141 ? -7.015 0.098 6.738 1.00 95.06 141 VAL A O 1
ATOM 1146 N N . ILE A 1 142 ? -5.375 0.410 5.244 1.00 92.69 142 ILE A N 1
ATOM 1147 C CA . ILE A 1 142 ? -5.487 1.877 5.197 1.00 92.69 142 ILE A CA 1
ATOM 1148 C C . ILE A 1 142 ? -6.892 2.306 4.761 1.00 92.69 142 ILE A C 1
ATOM 1150 O O . ILE A 1 142 ? -7.473 3.206 5.372 1.00 92.69 142 ILE A O 1
ATOM 1154 N N . ARG A 1 143 ? -7.488 1.630 3.769 1.00 90.94 143 ARG A N 1
ATOM 1155 C CA . ARG A 1 143 ? -8.887 1.853 3.374 1.00 90.94 143 ARG A CA 1
ATOM 1156 C C . ARG A 1 143 ? -9.864 1.560 4.511 1.00 90.94 143 ARG A C 1
ATOM 1158 O O . ARG A 1 143 ? -10.761 2.369 4.741 1.00 90.94 143 ARG A O 1
ATOM 1165 N N . ARG A 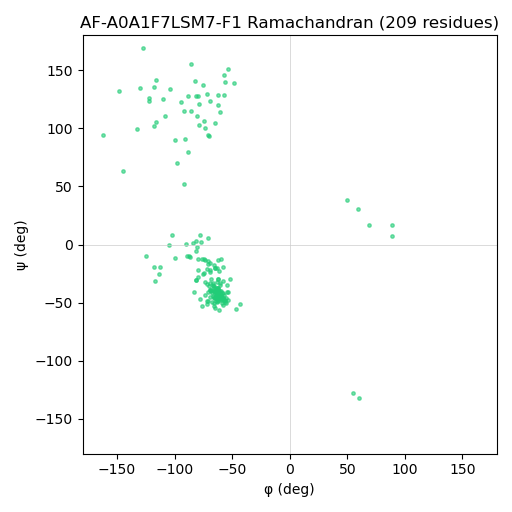1 144 ? -9.677 0.469 5.263 1.00 92.94 144 ARG A N 1
ATOM 1166 C CA . ARG A 1 144 ? -10.512 0.160 6.440 1.00 92.94 144 ARG A CA 1
ATOM 1167 C C . ARG A 1 144 ? -10.399 1.228 7.525 1.00 92.94 144 ARG A C 1
ATOM 1169 O O . ARG A 1 144 ? -11.418 1.600 8.103 1.00 92.94 144 ARG A O 1
ATOM 1176 N N . ILE A 1 145 ? -9.197 1.753 7.779 1.00 93.50 145 ILE A N 1
ATOM 1177 C CA . ILE A 1 145 ? -8.998 2.842 8.748 1.00 93.50 145 ILE A CA 1
ATOM 1178 C C . ILE A 1 145 ? -9.716 4.107 8.274 1.00 93.50 145 ILE A C 1
ATOM 1180 O O . ILE A 1 145 ? -10.495 4.681 9.032 1.00 93.50 145 ILE A O 1
ATOM 1184 N N . ALA A 1 146 ? -9.535 4.495 7.010 1.00 90.88 146 ALA A N 1
ATOM 1185 C CA . ALA A 1 146 ? -10.225 5.643 6.431 1.00 90.88 146 ALA A CA 1
ATOM 1186 C C . ALA A 1 146 ? -11.755 5.499 6.515 1.00 90.88 146 ALA A C 1
ATOM 1188 O O . ALA A 1 146 ? -12.436 6.427 6.943 1.00 90.88 146 ALA A O 1
ATOM 1189 N N . ALA A 1 147 ? -12.304 4.331 6.168 1.00 89.94 147 ALA A N 1
ATOM 1190 C CA . ALA A 1 147 ? -13.737 4.051 6.267 1.00 89.94 147 ALA A CA 1
ATOM 1191 C C . ALA A 1 147 ? -14.253 4.158 7.713 1.00 89.94 147 ALA A C 1
ATOM 1193 O O . ALA A 1 147 ? -15.309 4.743 7.951 1.00 89.94 147 ALA A O 1
ATOM 1194 N N . ALA A 1 148 ? -13.493 3.648 8.687 1.00 91.06 148 ALA A N 1
ATOM 1195 C CA . ALA A 1 148 ? -13.841 3.753 10.099 1.00 91.06 148 ALA A CA 1
ATOM 1196 C C . ALA A 1 148 ? -13.820 5.206 10.605 1.00 91.06 148 ALA A C 1
ATOM 1198 O O . ALA A 1 148 ? -14.719 5.584 11.351 1.00 91.06 148 ALA A O 1
ATOM 1199 N N . ILE A 1 149 ? -12.849 6.026 10.180 1.00 89.81 149 ILE A N 1
ATOM 1200 C CA . ILE A 1 149 ? -12.803 7.460 10.518 1.00 89.81 149 ILE A CA 1
ATOM 1201 C C . ILE A 1 149 ? -14.020 8.187 9.927 1.00 89.81 149 ILE A C 1
ATOM 1203 O O . ILE A 1 149 ? -14.726 8.893 10.646 1.00 89.81 149 ILE A O 1
ATOM 1207 N N . ARG A 1 150 ? -14.338 7.950 8.646 1.00 87.44 150 ARG A N 1
ATOM 1208 C CA . ARG A 1 150 ? -15.517 8.547 7.992 1.00 87.44 150 ARG A CA 1
ATOM 1209 C C . ARG A 1 150 ? -16.825 8.172 8.680 1.00 87.44 150 ARG A C 1
ATOM 1211 O O . ARG A 1 150 ? -17.687 9.025 8.861 1.00 87.44 150 ARG A O 1
ATOM 1218 N N . ALA A 1 151 ? -16.962 6.921 9.118 1.00 88.56 151 ALA A N 1
ATOM 1219 C CA . ALA A 1 151 ? -18.148 6.456 9.835 1.00 88.56 151 ALA A CA 1
ATOM 1220 C C . ALA A 1 151 ? -18.366 7.164 11.189 1.00 88.56 151 ALA A C 1
ATOM 1222 O O . ALA A 1 151 ? -19.490 7.172 11.686 1.00 88.56 151 ALA A O 1
ATOM 1223 N N . ARG A 1 152 ? -17.326 7.778 11.777 1.00 87.25 152 ARG A N 1
ATOM 1224 C CA . ARG A 1 152 ? -17.447 8.625 12.978 1.00 87.25 152 ARG A CA 1
ATOM 1225 C C . ARG A 1 152 ? -17.954 10.041 12.676 1.00 87.25 152 ARG A C 1
ATOM 1227 O O . ARG A 1 152 ? -18.342 10.740 13.603 1.00 87.25 152 ARG A O 1
ATOM 1234 N N . GLY A 1 153 ? -17.979 10.449 11.405 1.00 79.88 153 GLY A N 1
ATOM 1235 C CA . GLY A 1 153 ? -18.340 11.804 10.976 1.00 79.88 153 GLY A CA 1
ATOM 1236 C C . GLY A 1 153 ? -17.167 12.791 10.921 1.00 79.88 153 GLY A C 1
ATOM 1237 O O . GLY A 1 153 ? -17.388 13.974 10.673 1.00 79.88 153 GLY A O 1
ATOM 1238 N N . ASP A 1 154 ? -15.928 12.324 11.103 1.00 75.50 154 ASP A N 1
ATOM 1239 C CA . ASP A 1 154 ? -14.724 13.161 11.218 1.00 75.50 154 ASP A CA 1
ATOM 1240 C C . ASP A 1 154 ? -14.008 13.399 9.870 1.00 75.50 154 ASP A C 1
ATOM 1242 O O . ASP A 1 154 ? -12.802 13.202 9.717 1.00 75.50 154 ASP A O 1
ATOM 1246 N N . GLU A 1 155 ? -14.739 13.854 8.845 1.00 77.38 155 GLU A N 1
ATOM 1247 C CA . GLU A 1 155 ? -14.146 14.104 7.513 1.00 77.38 155 GLU A CA 1
ATOM 1248 C C . GLU A 1 155 ? -13.056 15.195 7.564 1.00 77.38 155 GLU A C 1
ATOM 1250 O O . GLU A 1 155 ? -12.082 15.152 6.814 1.00 77.38 155 GLU A O 1
ATOM 1255 N N . ALA A 1 156 ? -13.182 16.154 8.491 1.00 79.44 156 ALA A N 1
ATOM 1256 C CA . ALA A 1 156 ? -12.200 17.220 8.692 1.00 79.44 156 ALA A CA 1
ATOM 1257 C C . ALA A 1 156 ? -10.860 16.710 9.254 1.00 79.44 156 ALA A C 1
ATOM 1259 O O . ALA A 1 156 ? -9.816 17.294 8.956 1.00 79.44 156 ALA A O 1
ATOM 1260 N N . MET A 1 157 ? -10.887 15.627 10.039 1.00 81.38 157 MET A N 1
ATOM 1261 C CA . MET A 1 157 ? -9.710 15.043 10.694 1.00 81.38 157 MET A CA 1
ATOM 1262 C C . MET A 1 157 ? -9.159 13.821 9.952 1.00 81.38 157 MET A C 1
ATOM 1264 O O . MET A 1 157 ? -8.024 13.421 10.212 1.00 81.38 157 MET A O 1
ATOM 1268 N N . LEU A 1 158 ? -9.899 13.284 8.971 1.00 86.44 158 LEU A N 1
ATOM 1269 C CA . LEU A 1 158 ? -9.549 12.089 8.195 1.00 86.44 158 LEU A CA 1
ATOM 1270 C C . LEU A 1 158 ? -8.085 12.050 7.758 1.00 86.44 158 LEU A C 1
ATOM 1272 O O . LEU A 1 158 ? -7.399 11.054 7.963 1.00 86.44 158 LEU A O 1
ATOM 1276 N N . ALA A 1 159 ? -7.607 13.123 7.137 1.00 85.81 159 ALA A N 1
ATOM 1277 C CA . ALA A 1 159 ? -6.256 13.162 6.600 1.00 85.81 159 ALA A CA 1
ATOM 1278 C C . ALA A 1 159 ? -5.179 13.171 7.696 1.00 85.81 159 ALA A C 1
ATOM 1280 O O . ALA A 1 159 ? -4.156 12.512 7.532 1.00 85.81 159 ALA A O 1
ATOM 1281 N N . ALA A 1 160 ? -5.404 13.887 8.802 1.00 87.00 160 ALA A N 1
ATOM 1282 C CA . ALA A 1 160 ? -4.457 13.946 9.912 1.00 87.00 160 ALA A CA 1
ATOM 1283 C C . ALA A 1 160 ? -4.408 12.608 10.665 1.00 87.00 160 ALA A C 1
ATOM 1285 O O . ALA A 1 160 ? -3.329 12.053 10.857 1.00 87.00 160 ALA A O 1
ATOM 1286 N N . GLU A 1 161 ? -5.570 12.049 11.011 1.00 88.94 161 GLU A N 1
ATOM 1287 C CA . GLU A 1 161 ? -5.664 10.762 11.706 1.00 88.94 161 GLU A CA 1
ATOM 1288 C C . GLU A 1 161 ? -5.143 9.600 10.857 1.00 88.94 161 GLU A C 1
ATOM 1290 O O . GLU A 1 161 ? -4.446 8.723 11.370 1.00 88.94 161 GLU A O 1
ATOM 1295 N N . LEU A 1 162 ? -5.445 9.580 9.552 1.00 90.38 162 LEU A N 1
ATOM 1296 C CA . LEU A 1 162 ? -4.938 8.528 8.677 1.00 90.38 162 LEU A CA 1
ATOM 1297 C C . LEU A 1 162 ? -3.423 8.637 8.491 1.00 90.38 162 LEU A C 1
ATOM 1299 O O . LEU A 1 162 ? -2.748 7.611 8.497 1.00 90.38 162 LEU A O 1
ATOM 1303 N N . LEU A 1 163 ? -2.885 9.853 8.346 1.00 89.94 163 LEU A N 1
ATOM 1304 C CA . LEU A 1 163 ? -1.441 10.062 8.241 1.00 89.94 163 LEU A CA 1
ATOM 1305 C C . LEU A 1 163 ? -0.720 9.585 9.504 1.00 89.94 163 LEU A C 1
ATOM 1307 O O . LEU A 1 163 ? 0.292 8.892 9.393 1.00 89.94 163 LEU A O 1
ATOM 1311 N N . GLU A 1 164 ? -1.255 9.904 10.680 1.00 90.69 164 GLU A N 1
ATOM 1312 C CA . GLU A 1 164 ? -0.704 9.451 11.956 1.00 90.69 164 GLU A CA 1
ATOM 1313 C C . GLU A 1 164 ? -0.735 7.922 12.059 1.00 90.69 164 GLU A C 1
ATOM 1315 O O . GLU A 1 164 ? 0.289 7.292 12.327 1.00 90.69 164 GLU A O 1
ATOM 1320 N N . ALA A 1 165 ? -1.880 7.304 11.752 1.00 92.19 165 ALA A N 1
ATOM 1321 C CA . ALA A 1 165 ? -2.037 5.853 11.744 1.00 92.19 165 ALA A CA 1
ATOM 1322 C C . ALA A 1 165 ? -1.034 5.159 10.810 1.00 92.19 165 ALA A C 1
ATOM 1324 O O . ALA A 1 165 ? -0.379 4.196 11.208 1.00 92.19 165 ALA A O 1
ATOM 1325 N N . VAL A 1 166 ? -0.899 5.658 9.578 1.00 91.62 166 VAL A N 1
ATOM 1326 C CA . VAL A 1 166 ? 0.035 5.125 8.578 1.00 91.62 166 VAL A CA 1
ATOM 1327 C C . VAL A 1 166 ? 1.479 5.260 9.047 1.00 91.62 166 VAL A C 1
ATOM 1329 O O . VAL A 1 166 ? 2.247 4.315 8.903 1.00 91.62 166 VAL A O 1
ATOM 1332 N N . SER A 1 167 ? 1.844 6.405 9.622 1.00 90.50 167 SER A N 1
ATOM 1333 C CA . SER A 1 167 ? 3.234 6.708 9.982 1.00 90.50 167 SER A CA 1
ATOM 1334 C C . SER A 1 167 ? 3.718 5.960 11.224 1.00 90.50 167 SER A C 1
ATOM 1336 O O . SER A 1 167 ? 4.919 5.753 11.375 1.00 90.50 167 SER A O 1
ATOM 1338 N N . THR A 1 168 ? 2.806 5.561 12.114 1.00 94.00 168 THR A N 1
ATOM 1339 C CA . THR A 1 168 ? 3.163 4.995 13.427 1.00 94.00 168 THR A CA 1
ATOM 1340 C C . THR A 1 168 ? 2.788 3.526 13.600 1.00 94.00 168 THR A C 1
ATOM 1342 O O . THR A 1 168 ? 3.418 2.836 14.400 1.00 94.00 168 THR A O 1
ATOM 1345 N N . ARG A 1 169 ? 1.780 3.021 12.873 1.00 96.81 169 ARG A N 1
ATOM 1346 C CA . ARG A 1 169 ? 1.198 1.688 13.125 1.00 96.81 169 ARG A CA 1
ATOM 1347 C C . ARG A 1 169 ? 1.176 0.753 11.924 1.00 96.81 169 ARG A C 1
ATOM 1349 O O . ARG A 1 169 ? 0.859 -0.418 12.114 1.00 96.81 169 ARG A O 1
ATOM 1356 N N . ILE A 1 170 ? 1.469 1.228 10.713 1.00 96.19 170 ILE A N 1
ATOM 1357 C CA . ILE A 1 170 ? 1.424 0.409 9.495 1.00 96.19 170 ILE A CA 1
ATOM 1358 C C . ILE A 1 170 ? 2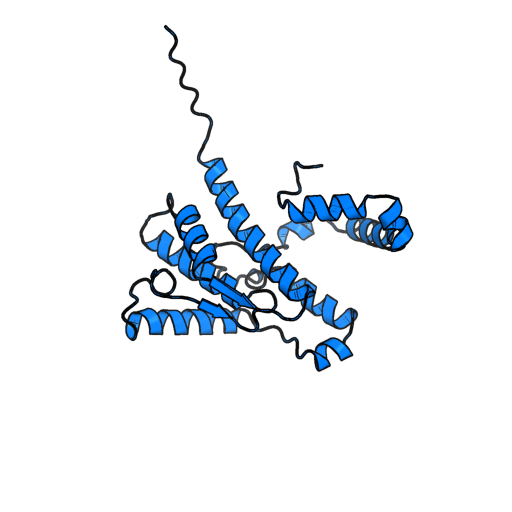.846 0.140 9.012 1.00 96.19 170 ILE A C 1
ATOM 1360 O O . ILE A 1 170 ? 3.536 1.041 8.544 1.00 96.19 170 ILE A O 1
ATOM 1364 N N . ILE A 1 171 ? 3.284 -1.111 9.128 1.00 96.25 171 ILE A N 1
ATOM 1365 C CA . ILE A 1 171 ? 4.666 -1.521 8.879 1.00 96.25 171 ILE A CA 1
ATOM 1366 C C . ILE A 1 171 ? 4.676 -2.599 7.796 1.00 96.25 171 ILE A C 1
ATOM 1368 O O . ILE A 1 171 ? 3.991 -3.613 7.912 1.00 96.25 171 ILE A O 1
ATOM 1372 N N . GLY A 1 172 ? 5.464 -2.375 6.746 1.00 94.81 172 GLY A N 1
ATOM 1373 C CA . GLY A 1 172 ? 5.623 -3.294 5.623 1.00 94.81 172 GLY A CA 1
ATOM 1374 C C . GLY A 1 172 ? 7.088 -3.553 5.309 1.00 94.81 172 GLY A C 1
ATOM 1375 O O . GLY A 1 172 ? 7.863 -2.601 5.211 1.00 94.81 172 GLY A O 1
ATOM 1376 N N . PHE A 1 173 ? 7.448 -4.815 5.104 1.00 94.12 173 PHE A N 1
ATOM 1377 C CA . PHE A 1 173 ? 8.759 -5.230 4.615 1.00 94.12 173 PHE A CA 1
ATOM 1378 C C . PHE A 1 173 ? 8.619 -5.905 3.256 1.00 94.12 173 PHE A C 1
ATOM 1380 O O . PHE A 1 173 ? 7.679 -6.657 3.019 1.00 94.12 173 PHE A O 1
ATOM 1387 N N . GLU A 1 174 ? 9.570 -5.636 2.370 1.00 90.06 174 GLU A N 1
ATOM 1388 C CA . GLU A 1 174 ? 9.670 -6.287 1.072 1.00 90.06 174 GLU A CA 1
ATOM 1389 C C . GLU A 1 174 ? 11.148 -6.370 0.691 1.00 90.06 174 GLU A C 1
ATOM 1391 O O . GLU A 1 174 ? 11.887 -5.393 0.831 1.00 90.06 174 GLU A O 1
ATOM 1396 N N . ILE A 1 175 ? 11.586 -7.550 0.256 1.00 86.88 175 ILE A N 1
ATOM 1397 C CA . ILE A 1 175 ? 12.983 -7.810 -0.100 1.00 86.88 175 ILE A CA 1
ATOM 1398 C C . ILE A 1 175 ? 13.296 -7.326 -1.516 1.00 86.88 175 ILE A C 1
ATOM 1400 O O . ILE A 1 175 ? 14.417 -6.911 -1.809 1.00 86.88 175 ILE A O 1
ATOM 1404 N N . LEU A 1 176 ? 12.302 -7.343 -2.401 1.00 82.38 176 LEU A N 1
ATOM 1405 C CA . LEU A 1 176 ? 12.463 -6.984 -3.798 1.00 82.38 176 LEU A CA 1
ATOM 1406 C C . LEU A 1 176 ? 12.258 -5.483 -4.011 1.00 82.38 176 LEU A C 1
ATOM 1408 O O . LEU A 1 176 ? 11.224 -4.907 -3.679 1.00 82.38 176 LEU A O 1
ATOM 1412 N N . THR A 1 177 ? 13.223 -4.843 -4.671 1.00 83.69 177 THR A N 1
ATOM 1413 C CA . THR A 1 177 ? 13.203 -3.392 -4.908 1.00 83.69 177 THR A CA 1
ATOM 1414 C C . THR A 1 177 ? 11.998 -2.939 -5.735 1.00 83.69 177 THR A C 1
ATOM 1416 O O . THR A 1 177 ? 11.394 -1.914 -5.434 1.00 83.69 177 THR A O 1
ATOM 1419 N N . ALA A 1 178 ? 11.627 -3.687 -6.775 1.00 79.81 178 ALA A N 1
ATOM 1420 C CA . ALA A 1 178 ? 10.534 -3.306 -7.666 1.00 79.81 178 ALA A CA 1
ATOM 1421 C C . ALA A 1 178 ? 9.149 -3.275 -6.977 1.00 79.81 178 ALA A C 1
ATOM 1423 O O . ALA A 1 178 ? 8.511 -2.217 -7.007 1.00 79.81 178 ALA A O 1
ATOM 1424 N N . PRO A 1 179 ? 8.671 -4.348 -6.311 1.00 81.69 179 PRO A N 1
ATOM 1425 C CA . PRO A 1 179 ? 7.393 -4.296 -5.605 1.00 81.69 179 PRO A CA 1
ATOM 1426 C C . PRO A 1 179 ? 7.435 -3.342 -4.402 1.00 81.69 179 PRO A C 1
ATOM 1428 O O . PRO A 1 179 ? 6.457 -2.629 -4.189 1.00 81.69 179 PRO A O 1
ATOM 1431 N N . PHE A 1 180 ? 8.579 -3.209 -3.717 1.00 85.94 180 PHE A N 1
ATOM 1432 C CA . PHE A 1 180 ? 8.781 -2.196 -2.676 1.00 85.94 180 PHE A CA 1
ATOM 1433 C C . PHE A 1 180 ? 8.518 -0.770 -3.190 1.00 85.94 180 PHE A C 1
ATOM 1435 O O . PHE A 1 180 ? 7.743 -0.018 -2.594 1.00 85.94 180 PHE A O 1
ATOM 1442 N N . VAL A 1 181 ? 9.112 -0.397 -4.330 1.00 83.81 181 VAL A N 1
ATOM 1443 C CA . VAL A 1 181 ? 8.905 0.925 -4.945 1.00 83.81 181 VAL A CA 1
ATOM 1444 C C . VAL A 1 181 ? 7.442 1.119 -5.345 1.00 83.81 181 VAL A C 1
ATOM 1446 O O . VAL A 1 181 ? 6.894 2.205 -5.149 1.00 83.81 181 VAL A O 1
ATOM 1449 N N . ILE A 1 182 ? 6.780 0.077 -5.857 1.00 83.06 182 ILE A N 1
ATOM 1450 C CA . ILE A 1 182 ? 5.350 0.132 -6.187 1.00 83.06 182 ILE A CA 1
ATOM 1451 C C . ILE A 1 182 ? 4.515 0.350 -4.924 1.00 83.06 182 ILE A C 1
ATOM 1453 O O . ILE A 1 182 ? 3.657 1.230 -4.928 1.00 83.06 182 ILE A O 1
ATOM 1457 N N . ALA A 1 183 ? 4.774 -0.375 -3.836 1.00 86.31 183 ALA A N 1
ATOM 1458 C CA . ALA A 1 183 ? 4.061 -0.202 -2.572 1.00 86.31 183 ALA A CA 1
ATOM 1459 C C . ALA A 1 183 ? 4.168 1.240 -2.056 1.00 86.31 183 ALA A C 1
ATOM 1461 O O . ALA A 1 183 ? 3.150 1.872 -1.756 1.00 86.31 183 ALA A O 1
ATOM 1462 N N . GLN A 1 184 ? 5.383 1.800 -2.039 1.00 85.50 184 GLN A N 1
ATOM 1463 C CA . GLN A 1 184 ? 5.614 3.193 -1.649 1.00 85.50 184 GLN A CA 1
ATOM 1464 C C . GLN A 1 184 ? 4.896 4.182 -2.570 1.00 85.50 184 GLN A C 1
ATOM 1466 O O . GLN A 1 184 ? 4.288 5.144 -2.101 1.00 85.50 184 GLN A O 1
ATOM 1471 N N . PHE A 1 185 ? 4.934 3.944 -3.880 1.00 83.69 185 PHE A N 1
ATOM 1472 C CA . PHE A 1 185 ? 4.269 4.794 -4.857 1.00 83.69 185 PHE A CA 1
ATOM 1473 C C . PHE A 1 185 ? 2.745 4.787 -4.680 1.00 83.69 185 PHE A C 1
ATOM 1475 O O . PHE A 1 185 ? 2.120 5.846 -4.673 1.00 83.69 185 PHE A O 1
ATOM 1482 N N . GLN A 1 186 ? 2.143 3.616 -4.465 1.00 84.94 186 GLN A N 1
ATOM 1483 C CA . GLN A 1 186 ? 0.705 3.492 -4.224 1.00 84.94 186 GLN A CA 1
ATOM 1484 C C . GLN A 1 186 ? 0.283 4.175 -2.918 1.00 84.94 186 GLN A C 1
ATOM 1486 O O . GLN A 1 186 ? -0.726 4.883 -2.900 1.00 84.94 186 GLN A O 1
ATOM 1491 N N . LEU A 1 187 ? 1.075 4.029 -1.853 1.00 84.25 187 LEU A N 1
ATOM 1492 C CA . LEU A 1 187 ? 0.848 4.731 -0.592 1.00 84.25 187 LEU A CA 1
ATOM 1493 C C . LEU A 1 187 ? 0.913 6.252 -0.777 1.00 84.25 187 LEU A C 1
ATOM 1495 O O . LEU A 1 187 ? 0.039 6.981 -0.309 1.00 84.25 187 LEU A O 1
ATOM 1499 N N . TYR A 1 188 ? 1.914 6.731 -1.517 1.00 82.00 188 TYR A N 1
ATOM 1500 C CA . TYR A 1 188 ? 2.075 8.149 -1.812 1.00 82.00 188 TYR A CA 1
ATOM 1501 C C . TYR A 1 188 ? 0.873 8.729 -2.565 1.00 82.00 188 TYR A 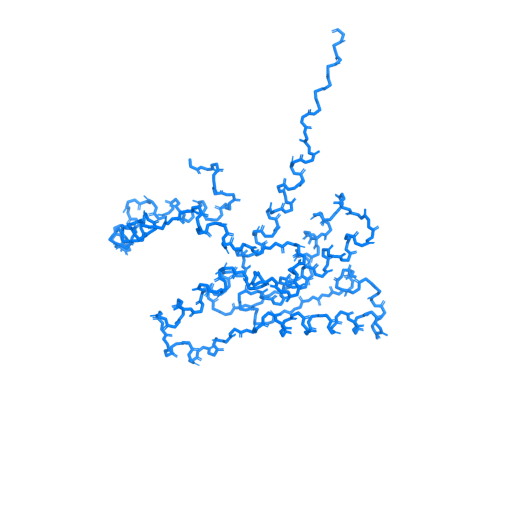C 1
ATOM 1503 O O . TYR A 1 188 ? 0.416 9.828 -2.245 1.00 82.00 188 TYR A O 1
ATOM 1511 N N . LEU A 1 189 ? 0.356 8.008 -3.564 1.00 80.00 189 LEU A N 1
ATOM 1512 C CA . LEU A 1 189 ? -0.811 8.435 -4.340 1.00 80.00 189 LEU A CA 1
ATOM 1513 C C . LEU A 1 189 ? -2.046 8.599 -3.449 1.00 80.00 189 LEU A C 1
ATOM 1515 O O . LEU A 1 189 ? -2.714 9.629 -3.527 1.00 80.00 189 LEU A O 1
ATOM 1519 N N . ILE A 1 190 ? -2.288 7.641 -2.551 1.00 80.75 190 ILE A N 1
ATOM 1520 C CA . ILE A 1 190 ? -3.389 7.694 -1.581 1.00 80.75 190 ILE A CA 1
ATOM 1521 C C . ILE A 1 190 ? -3.254 8.896 -0.636 1.00 80.75 190 ILE A C 1
ATOM 1523 O O . ILE A 1 190 ? -4.216 9.638 -0.434 1.00 80.75 190 ILE A O 1
ATOM 1527 N N . LEU A 1 191 ? -2.066 9.117 -0.068 1.00 78.62 191 LEU A N 1
ATOM 1528 C CA . LEU A 1 191 ? -1.828 10.231 0.858 1.00 78.62 191 LEU A CA 1
ATOM 1529 C C . LEU A 1 191 ? -1.873 11.595 0.152 1.00 78.62 191 LEU A C 1
ATOM 1531 O O . LEU A 1 191 ? -2.322 12.588 0.724 1.00 78.62 191 LEU A O 1
ATOM 1535 N N . SER A 1 192 ? -1.446 11.658 -1.107 1.00 76.06 192 SER A N 1
ATOM 1536 C CA . SER A 1 192 ? -1.507 12.883 -1.909 1.00 76.06 192 SER A CA 1
ATOM 1537 C C . SER A 1 192 ? -2.927 13.271 -2.286 1.00 76.06 192 SER A C 1
ATOM 1539 O O . SER A 1 192 ? -3.229 14.463 -2.340 1.00 76.06 192 SER A O 1
ATOM 1541 N N . ASP A 1 193 ? -3.793 12.292 -2.548 1.00 73.00 193 ASP A N 1
ATOM 1542 C CA . ASP A 1 193 ? -5.214 12.528 -2.808 1.00 73.00 193 ASP A CA 1
ATOM 1543 C C . ASP A 1 193 ? -5.894 13.158 -1.580 1.00 73.00 193 ASP A C 1
ATOM 1545 O O . ASP A 1 193 ? -6.576 14.177 -1.695 1.00 73.00 193 ASP A O 1
ATOM 1549 N N . LEU A 1 194 ? -5.579 12.658 -0.378 1.00 70.88 194 LEU A N 1
ATOM 1550 C CA . LEU A 1 194 ? -5.992 13.277 0.888 1.00 70.88 194 LEU A CA 1
ATOM 1551 C C . LEU A 1 194 ? -5.485 14.715 1.041 1.00 70.88 194 LEU A C 1
ATOM 1553 O O . LEU A 1 194 ? -6.253 15.615 1.382 1.00 70.88 194 LEU A O 1
ATOM 1557 N N . GLY A 1 195 ? -4.197 14.951 0.778 1.00 67.62 195 GLY A N 1
ATOM 1558 C CA . GLY A 1 195 ? -3.607 16.289 0.855 1.00 67.62 195 GLY A CA 1
ATOM 1559 C C . GLY A 1 195 ? -4.220 17.271 -0.151 1.00 67.62 195 GLY A C 1
ATOM 1560 O O . GLY A 1 195 ? -4.448 18.437 0.173 1.00 67.62 195 GLY A O 1
ATOM 1561 N N . ALA A 1 196 ? -4.543 16.809 -1.361 1.00 57.16 196 ALA A N 1
ATOM 1562 C CA . ALA A 1 196 ? -5.208 17.614 -2.381 1.00 57.16 196 ALA A CA 1
ATOM 1563 C C . ALA A 1 196 ? -6.660 17.953 -1.997 1.00 57.16 196 ALA A C 1
ATOM 1565 O O . ALA A 1 196 ? -7.086 19.092 -2.202 1.00 57.16 196 ALA A O 1
ATOM 1566 N N . ALA A 1 197 ? -7.390 17.014 -1.390 1.00 52.97 197 ALA A N 1
ATOM 1567 C CA . ALA A 1 197 ? -8.734 17.249 -0.861 1.00 52.97 197 ALA A CA 1
ATOM 1568 C C . ALA A 1 197 ? -8.737 18.292 0.277 1.00 52.97 197 ALA A C 1
ATOM 1570 O O . ALA A 1 197 ? -9.593 19.178 0.304 1.00 52.97 197 ALA A O 1
ATOM 1571 N N . LEU A 1 198 ? -7.733 18.262 1.163 1.00 47.19 198 LEU A N 1
ATOM 1572 C CA . LEU A 1 198 ? -7.533 19.278 2.207 1.00 47.19 198 LEU A CA 1
ATOM 1573 C C . LEU A 1 198 ? -7.157 20.664 1.653 1.00 47.19 198 LEU A C 1
ATOM 1575 O O . LEU A 1 198 ? -7.552 21.685 2.212 1.00 47.19 198 LEU A O 1
ATOM 1579 N N . ALA A 1 199 ? -6.378 20.727 0.570 1.00 45.03 199 ALA A N 1
ATOM 1580 C CA . ALA A 1 199 ? -6.005 21.994 -0.062 1.00 45.03 199 ALA A CA 1
ATOM 1581 C C . ALA A 1 199 ? -7.191 22.639 -0.804 1.00 45.03 199 ALA A C 1
ATOM 1583 O O . ALA A 1 199 ? -7.325 23.862 -0.801 1.00 45.03 199 ALA A O 1
ATOM 1584 N N . GLY A 1 200 ? -8.081 21.827 -1.386 1.00 37.91 200 GLY A N 1
ATOM 1585 C CA . GLY A 1 200 ? -9.307 22.286 -2.046 1.00 37.91 200 GLY A CA 1
ATOM 1586 C C . GLY A 1 200 ? -10.368 22.858 -1.095 1.00 37.91 200 GLY A C 1
ATOM 1587 O O . GLY A 1 200 ? -11.192 23.659 -1.529 1.00 37.91 200 GLY A O 1
ATOM 1588 N N . SER A 1 201 ? -10.336 22.510 0.199 1.00 34.06 201 SER A N 1
ATOM 1589 C CA . SER A 1 201 ? -11.254 23.051 1.219 1.00 34.06 201 SER A CA 1
ATOM 1590 C C . SER A 1 201 ? -10.773 24.365 1.855 1.00 34.06 201 SER A C 1
ATOM 1592 O O . SER A 1 201 ? -11.547 25.059 2.519 1.00 34.06 201 SER A O 1
ATOM 1594 N N . ARG A 1 202 ? -9.521 24.776 1.605 1.00 34.09 202 ARG A N 1
ATOM 1595 C CA . ARG A 1 202 ? -9.006 26.120 1.909 1.00 34.09 202 ARG A CA 1
ATOM 1596 C C . ARG A 1 202 ? -9.047 27.001 0.661 1.00 34.09 202 ARG A C 1
ATOM 1598 O O . ARG A 1 202 ? -8.015 27.394 0.124 1.00 34.09 202 ARG A O 1
ATOM 1605 N N . GLY A 1 203 ? -10.252 27.368 0.227 1.00 31.11 203 GLY A N 1
ATOM 1606 C CA . GLY A 1 203 ? -10.407 28.540 -0.635 1.00 31.11 203 GLY A CA 1
ATOM 1607 C C . GLY A 1 203 ? -9.833 29.790 0.060 1.00 31.11 203 GLY A C 1
ATOM 1608 O O . GLY A 1 203 ? -9.904 29.886 1.293 1.00 31.11 203 GLY A O 1
ATOM 1609 N N . PRO A 1 204 ? -9.242 30.749 -0.677 1.00 28.33 204 PRO A N 1
ATOM 1610 C CA . PRO A 1 204 ? -8.715 31.971 -0.083 1.00 28.33 204 PRO A CA 1
ATOM 1611 C C . PRO A 1 204 ? -9.853 32.732 0.609 1.00 28.33 204 PRO A C 1
ATOM 1613 O O . PRO A 1 204 ? -10.777 33.219 -0.042 1.00 28.33 204 PRO A O 1
ATOM 1616 N N . ARG A 1 205 ? -9.795 32.852 1.942 1.00 29.17 205 ARG A N 1
ATOM 1617 C CA . ARG A 1 205 ? -10.648 33.793 2.675 1.00 29.17 205 ARG A CA 1
ATOM 1618 C C . ARG A 1 205 ? -10.139 35.193 2.372 1.00 29.17 205 ARG A C 1
ATOM 1620 O O . ARG A 1 205 ? -9.211 35.678 3.012 1.00 29.17 205 ARG A O 1
ATOM 1627 N N . CYS A 1 206 ? -10.736 35.831 1.376 1.00 28.47 206 CYS A N 1
ATOM 1628 C CA . CYS A 1 206 ? -10.601 37.263 1.192 1.00 28.47 206 CYS A CA 1
ATOM 1629 C C . CYS A 1 206 ? -11.378 37.941 2.332 1.00 28.47 206 CYS A C 1
ATOM 1631 O O . CYS A 1 206 ? -12.595 38.092 2.258 1.00 28.47 206 CYS A O 1
ATOM 1633 N N . SER A 1 207 ? -10.705 38.275 3.436 1.00 31.83 207 SER A N 1
ATOM 1634 C CA . SER A 1 207 ? -11.262 39.184 4.437 1.00 31.83 207 SER A CA 1
ATOM 1635 C C . SER A 1 207 ? -10.844 40.605 4.079 1.00 31.83 207 SER A C 1
ATOM 1637 O O . SER A 1 207 ? -9.795 41.085 4.505 1.00 31.83 207 SER A O 1
ATOM 1639 N N . SER A 1 208 ? -11.662 41.292 3.290 1.00 35.81 208 SER A N 1
ATOM 1640 C CA . SER A 1 208 ? -11.592 42.746 3.205 1.00 35.81 208 SER A CA 1
ATOM 1641 C C . SER A 1 208 ? -12.174 43.337 4.492 1.00 35.81 208 SER A C 1
ATOM 1643 O O . SER A 1 208 ? -13.391 43.431 4.655 1.00 35.81 208 SER A O 1
ATOM 1645 N N . ARG A 1 209 ? -11.303 43.734 5.417 1.00 27.83 209 ARG A N 1
ATOM 1646 C CA . ARG A 1 209 ? -11.589 44.813 6.368 1.00 27.83 209 ARG A CA 1
ATOM 1647 C C . ARG A 1 209 ? -10.385 45.747 6.377 1.00 27.83 209 ARG A C 1
ATOM 1649 O O . ARG A 1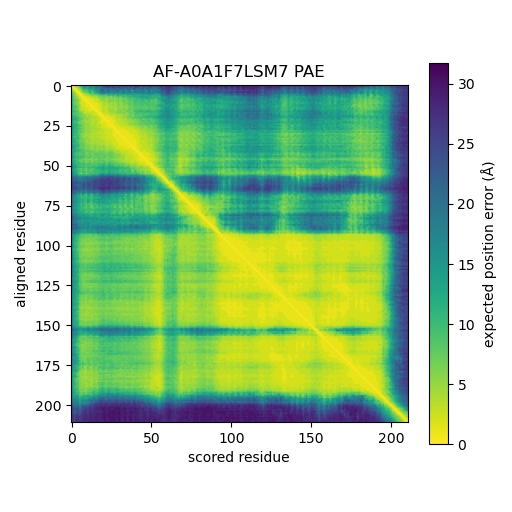 209 ? -9.370 45.437 6.988 1.00 27.83 209 ARG A O 1
ATOM 1656 N N . MET A 1 210 ? -10.514 46.849 5.645 1.00 29.78 210 MET A N 1
ATOM 1657 C CA . MET A 1 210 ? -9.719 48.059 5.853 1.00 29.78 210 MET A CA 1
ATOM 1658 C C . MET A 1 210 ? -10.365 48.866 6.990 1.00 29.78 210 MET A C 1
ATOM 1660 O O . MET A 1 210 ? -11.598 48.924 7.040 1.00 29.78 210 MET A O 1
ATOM 1664 N N . PRO A 1 211 ? -9.590 49.489 7.887 1.00 36.34 211 PRO A N 1
ATOM 1665 C CA . PRO A 1 211 ? -9.765 50.901 8.188 1.00 36.34 211 PRO A CA 1
ATOM 1666 C C . PRO A 1 211 ? -9.189 51.777 7.065 1.00 36.34 211 PRO A C 1
ATOM 1668 O O . PRO A 1 211 ? -8.135 51.404 6.496 1.00 36.34 211 PRO A O 1
#

Secondary structure (DSSP, 8-state):
-TTT---HHHHHHHHHHH-HHHHHHTT-HHHHHHHHHHHTTS-HHHHHHH-PPP-SSPPPTT-GGGS-HHHHHHHHHHHHH-HHHHHHTT--PPPHHHHHHHHHHHHHHHHHHS--TTGGGSTT--EEETT-TTTHHHHHHHHHHHHHHHHTT-TTTHHHHHHHHHHHHEEE--SSHHHHHHHHHHHHHHHHHHHHHHHHT----------

Foldseek 3Di:
DVVPPPDVVVVVVVVQCPPPVSCVVVVCVVVVVVVVVVVVPDPPVVCVVLQAAQELDPQDPPRPCLPHVVNVVVVVVCCVVDVVVCVVVVDDDDPSVNLLVVQVVQQVCCCPPVVQVLRLLRPPAADEAAACQLNSNLSSSLSSNLVSCVVVVPLVCSLVSSVCSCVPRRYYHHPDPVSVVNNVVSVVVHSVVSVVVNVVVPDPPPDDDDD

Mean predicted aligned error: 10.27 Å

Radius of gyration: 20.4 Å; Cα contacts (8 Å, |Δi|>4): 170; chains: 1; bounding box: 45×70×52 Å

pLDDT: mean 77.27, std 18.16, range [27.83, 98.06]